Protein 4KZS (pdb70)

Radius of gyration: 24.75 Å; Cα contacts (8 Å, |Δi|>4): 385; chains: 1; bounding box: 40×75×56 Å

B-factor: mean 84.87, std 34.73, range [20.0, 200.0]

Nearest PDB structures (foldseek):
  4kzs-assembly1_A  TM=1.004E+00  e=5.226E-51  Helicobacter pylori R046Wa
  5ok8-assembly1_A  TM=5.447E-01  e=1.897E-01  Helicobacter pylori J99
  6dw0-assembly1_D  TM=4.785E-01  e=1.296E+00  Rattus norvegicus
  8fsb-assembly1_B  TM=3.275E-01  e=9.507E-01  Mus musculus
  1f2h-assembly1_A  TM=1.858E-01  e=2.431E-01  Homo sapiens

Secondary structure (DSSP, 8-state):
---EEEEEEEESSHHHHHHHHHHHHHHHHHHHHHHHHHTTS----S---GGG--S-EEEEEEEETTEEEEEEEEEHHHHHHHHHHHHHHHHHHHGGGSSTTSS---THHHHHHHHHHHHHHHHHHHHHHHT------HHHHHHHHTTTSS-EEEE---SS--HHHHHHHHHHHTTT-EEE--SSS-EE---BSSSB----BBTTB-------------BTBTTTHHHHHHHHHHHTTTTS--

Solvent-accessible surface area: 14522 Å² total; per-residue (Å²): 177,164,30,75,23,93,4,40,2,44,22,116,49,100,101,43,0,75,90,112,0,41,52,56,0,14,52,38,0,0,87,52,2,13,56,39,19,149,125,112,134,114,261,127,118,14,158,14,64,70,97,20,23,107,134,31,74,84,53,50,73,106,67,131,201,42,95,59,77,0,84,2,57,11,18,43,44,118,6,17,76,10,0,82,82,53,1,67,64,19,74,44,84,1,41,88,32,52,42,117,89,12,128,5,0,22,13,43,38,9,108,42,0,17,62,14,8,64,90,4,100,43,8,22,85,3,2,118,13,57,104,22,88,51,52,52,11,140,105,26,39,129,40,27,136,98,35,0,104,73,5,88,0,34,25,49,34,42,175,128,17,75,76,109,27,70,54,16,1,53,66,6,11,43,147,16,2,51,56,14,123,102,137,77,19,34,39,9,116,4,85,17,163,60,16,6,30,22,26,12,18,44,33,174,67,123,76,94,52,44,77,95,26,46,20,120,87,117,72,208,65,136,16,62,74,3,52,64,57,7,34,46,49,28,116,78,41,30,132,100,221,86

CATH classification: 3.10.28.20 (+2 more: 6.10.140.1870, 3.30.160.710)

Sequence (242 aa):
QKGYLYGSGSATSKEASKQKALADLVASISVVVNSQIHIQKSRINLKTDDLELNNVEIVNQEVQKGIYYTRVRINQNLFLQGLRDKYNALYGQFSTLMPKVCKGVFLQQSKSMGDLLAKAMPIERILKAYSVPVGSLENYEKIYYQNAFKPKVQITFDNNSDAEIKAALISAYARVLTPSDEEKLYQIKNEVFTDSANGITRIRVVVSASDCQGTPVLNRSLEVDEKNKNFAITRLQSLLYK

Structure (mmCIF, N/CA/C/O backbone):
data_4KZS
#
_entry.id   4KZS
#
_cell.length_a   73.640
_cell.length_b   101.350
_cell.length_c   121.080
_cell.angle_alpha   90.00
_cell.angle_beta   90.00
_cell.angle_gamma   90.00
#
_symmetry.space_group_name_H-M   'C 2 2 21'
#
loop_
_entity.id
_entity.type
_entity.pdbx_description
1 polymer 'LPP20 lipofamily protein'
2 non-polymer 'PENTAETHYLENE GLYCOL'
3 water water
#
loop_
_atom_site.group_PDB
_atom_site.id
_atom_site.type_symbol
_atom_site.label_atom_id
_atom_site.label_alt_id
_atom_site.label_comp_id
_atom_site.label_asym_id
_atom_site.label_entity_id
_atom_site.label_seq_id
_atom_site.pdbx_PDB_ins_code
_atom_site.Cartn_x
_atom_site.Cartn_y
_atom_site.Cartn_z
_atom_site.occupancy
_atom_site.B_iso_or_equiv
_atom_site.auth_seq_id
_atom_site.auth_comp_id
_atom_site.auth_asym_id
_atom_site.auth_atom_id
_atom_site.pdbx_PDB_model_num
ATOM 1 N N . GLN A 1 16 ? 1.674 83.105 43.027 1.00 87.07 34 GLN A N 1
ATOM 2 C CA . GLN A 1 16 ? 1.948 84.480 43.555 1.00 104.39 34 GLN A CA 1
ATOM 3 C C . GLN A 1 16 ? 3.257 84.520 44.351 1.00 101.41 34 GLN A C 1
ATOM 4 O O . GLN A 1 16 ? 4.029 85.490 44.233 1.00 83.07 34 GLN A O 1
ATOM 10 N N . LYS A 1 17 ? 3.478 83.460 45.146 1.00 111.47 35 LYS A N 1
ATOM 11 C CA . LYS A 1 17 ? 4.636 83.297 46.054 1.00 104.18 35 LYS A CA 1
ATOM 12 C C . LYS A 1 17 ? 5.944 83.130 45.268 1.00 98.10 35 LYS A C 1
ATOM 13 O O . LYS A 1 17 ? 6.398 82.004 45.051 1.00 98.39 35 LYS A O 1
ATOM 19 N N . GLY A 1 18 ? 6.537 84.242 44.831 1.00 86.61 36 GLY A N 1
ATOM 20 C CA . GLY A 1 18 ? 7.730 84.177 44.007 1.00 75.03 36 GLY A CA 1
ATOM 21 C C . GLY A 1 18 ? 7.607 84.707 42.581 1.00 71.72 36 GLY A C 1
ATOM 22 O O . GLY A 1 18 ? 6.574 84.586 41.910 1.00 61.40 36 GLY A O 1
ATOM 23 N N . TYR A 1 19 ? 8.709 85.292 42.130 1.00 65.63 37 TYR A N 1
ATOM 24 C CA . TYR A 1 19 ? 8.878 85.770 40.789 1.00 53.46 37 TYR A CA 1
ATOM 25 C C . TYR A 1 19 ? 10.351 85.775 40.565 1.00 53.25 37 TYR A C 1
ATOM 26 O O . TYR A 1 19 ? 11.07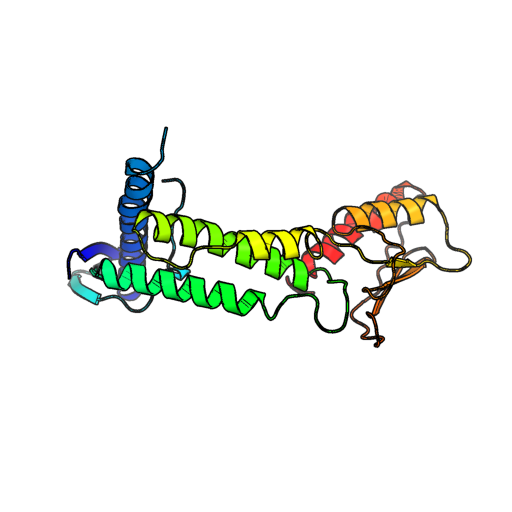1 86.381 41.331 1.00 67.49 37 TYR A O 1
ATOM 35 N N . LEU A 1 20 ? 10.809 85.135 39.510 1.00 50.80 38 LEU A N 1
ATOM 36 C CA . LEU A 1 20 ? 12.238 85.096 39.214 1.00 53.81 38 LEU A CA 1
ATOM 37 C C . LEU A 1 20 ? 12.561 86.024 38.061 1.00 51.88 38 LEU A C 1
ATOM 38 O O . LEU A 1 20 ? 11.762 86.129 37.119 1.00 53.09 38 LEU A O 1
ATOM 43 N N . TYR A 1 21 ? 13.723 86.686 38.126 1.00 42.87 39 TYR A N 1
ATOM 44 C CA . TYR A 1 21 ? 14.090 87.670 37.107 1.00 36.61 39 TYR A CA 1
ATOM 45 C C . TYR A 1 21 ? 15.263 87.274 36.209 1.00 38.65 39 TYR A C 1
ATOM 46 O O . TYR A 1 21 ? 16.071 86.434 36.564 1.00 48.31 39 TYR A O 1
ATOM 55 N N . GLY A 1 22 ? 15.379 87.913 35.058 1.00 34.51 40 GLY A N 1
ATOM 56 C CA . GLY A 1 22 ? 16.499 87.720 34.176 1.00 35.34 40 GLY A CA 1
ATOM 57 C C . GLY A 1 22 ? 16.595 88.969 33.317 1.00 42.11 40 GLY A C 1
ATOM 58 O O . GLY A 1 22 ? 15.565 89.654 33.111 1.00 46.20 40 GLY A O 1
ATOM 59 N N . SER A 1 23 ? 17.790 89.273 32.795 1.00 39.13 41 SER A N 1
ATOM 60 C CA . SER A 1 23 ? 17.993 90.540 32.081 1.00 44.86 41 SER A CA 1
ATOM 61 C C . SER A 1 23 ? 19.237 90.462 31.205 1.00 45.86 41 SER A C 1
ATOM 62 O O . SER A 1 23 ? 20.172 89.711 31.507 1.00 44.26 41 SER A O 1
ATOM 65 N N . GLY A 1 24 ? 19.262 91.251 30.140 1.00 35.94 42 GLY A N 1
ATOM 66 C CA . GLY A 1 24 ? 20.289 91.058 29.164 1.00 42.63 42 GLY A CA 1
ATOM 67 C C . GLY A 1 24 ? 20.324 92.305 28.333 1.00 46.70 42 GLY A C 1
ATOM 68 O O . GLY A 1 24 ? 19.347 93.053 28.311 1.00 46.78 42 GLY A O 1
ATOM 69 N N . SER A 1 25 ? 21.445 92.515 27.656 1.00 50.50 43 SER A N 1
ATOM 70 C CA . SER A 1 25 ? 21.682 93.705 26.824 1.00 52.61 43 SER A CA 1
ATOM 71 C C . SER A 1 25 ? 22.506 93.318 25.612 1.00 57.45 43 SER A C 1
ATOM 72 O O . SER A 1 25 ? 23.453 92.493 25.681 1.00 52.58 43 SER A O 1
ATOM 75 N N . ALA A 1 26 ? 22.145 93.924 24.498 1.00 62.09 44 ALA A N 1
ATOM 76 C CA . ALA A 1 26 ? 22.689 93.524 23.213 1.00 70.31 44 ALA A CA 1
ATOM 77 C C . ALA A 1 26 ? 22.510 94.645 22.212 1.00 72.91 44 ALA A C 1
ATOM 78 O O . ALA A 1 26 ? 21.703 95.561 22.416 1.00 74.93 44 ALA A O 1
ATOM 80 N N . THR A 1 27 ? 23.247 94.557 21.115 1.00 78.76 45 THR A N 1
ATOM 81 C CA . THR A 1 27 ? 23.167 95.577 20.069 1.00 74.42 45 THR A CA 1
ATOM 82 C C . THR A 1 27 ? 21.940 95.358 19.162 1.00 69.34 45 THR A C 1
ATOM 83 O O . THR A 1 27 ? 21.808 95.968 18.115 1.00 74.86 45 THR A O 1
ATOM 87 N N . SER A 1 28 ? 21.023 94.509 19.604 1.00 66.53 46 SER A N 1
ATOM 88 C CA . SER A 1 28 ? 19.768 94.290 18.909 1.00 69.18 46 SER A CA 1
ATOM 89 C C . SER A 1 28 ? 18.617 93.966 19.876 1.00 67.11 46 SER A C 1
ATOM 90 O O . SER A 1 28 ? 18.819 93.256 20.859 1.00 68.60 46 SER A O 1
ATOM 93 N N . LYS A 1 29 ? 17.410 94.448 19.587 1.00 64.67 47 LYS A N 1
ATOM 94 C CA . LYS A 1 29 ? 16.258 94.230 20.466 1.00 61.37 47 LYS A CA 1
ATOM 95 C C . LYS A 1 29 ? 15.998 92.746 20.692 1.00 74.59 47 LYS A C 1
ATOM 96 O O . LYS A 1 29 ? 15.868 92.295 21.844 1.00 76.03 47 LYS A O 1
ATOM 102 N N . GLU A 1 30 ? 15.942 91.993 19.591 1.00 81.51 48 GLU A N 1
ATOM 103 C CA . GLU A 1 30 ? 15.764 90.547 19.632 1.00 79.04 48 GLU A CA 1
ATOM 104 C C . GLU A 1 30 ? 16.885 89.900 20.427 1.00 67.84 48 GLU A C 1
ATOM 105 O O . GLU A 1 30 ? 16.637 89.080 21.326 1.00 82.87 48 GLU A O 1
ATOM 111 N N . ALA A 1 31 ? 18.116 90.261 20.112 1.00 62.41 49 ALA A N 1
ATOM 112 C CA . ALA A 1 31 ? 19.266 89.697 20.850 1.00 63.43 49 ALA A CA 1
ATOM 113 C C . ALA A 1 31 ? 19.139 90.008 22.342 1.00 67.88 49 ALA A C 1
ATOM 114 O O . ALA A 1 31 ? 19.582 89.222 23.205 1.00 67.45 49 ALA A O 1
ATOM 116 N N . SER A 1 32 ? 18.517 91.147 22.645 1.00 50.70 50 SER A N 1
ATOM 117 C CA . SER A 1 32 ? 18.372 91.523 24.022 1.00 55.59 50 SER A CA 1
ATOM 118 C C . SER A 1 32 ? 17.420 90.537 24.687 1.00 51.22 50 SER A C 1
ATOM 119 O O . SER A 1 32 ? 17.817 89.849 25.646 1.00 50.39 50 SER A O 1
ATOM 122 N N . LYS A 1 33 ? 16.192 90.449 24.147 1.00 50.01 51 LYS A N 1
ATOM 123 C CA . LYS A 1 33 ? 15.219 89.413 24.531 1.00 45.82 51 LYS A CA 1
ATOM 124 C C . LYS A 1 33 ? 15.902 88.076 24.775 1.00 47.78 51 LYS A C 1
ATOM 125 O O . LYS A 1 33 ? 15.805 87.521 25.897 1.00 50.81 51 LYS A O 1
ATOM 131 N N . GLN A 1 34 ? 16.657 87.586 23.782 1.00 47.95 52 GLN A N 1
ATOM 132 C CA . GLN A 1 34 ? 17.322 86.289 23.965 1.00 52.82 52 GLN A CA 1
ATOM 133 C C . GLN A 1 34 ? 18.310 86.254 25.114 1.00 52.76 52 GLN A C 1
ATOM 134 O O . GLN A 1 34 ? 18.318 85.269 25.865 1.00 59.51 52 GLN A O 1
ATOM 140 N N . LYS A 1 35 ? 19.109 87.312 25.298 1.00 52.56 53 LYS A N 1
ATOM 141 C CA . LYS A 1 35 ? 20.142 87.277 26.374 1.00 55.23 53 LYS A CA 1
ATOM 142 C C . LYS A 1 35 ? 19.336 87.263 27.691 1.00 53.16 53 LYS A C 1
ATOM 143 O O . LYS A 1 35 ? 19.714 86.575 28.622 1.00 52.17 53 LYS A O 1
ATOM 149 N N . ALA A 1 36 ? 18.181 87.933 27.736 1.00 47.78 54 ALA A N 1
ATOM 150 C CA . ALA A 1 36 ? 17.446 88.029 28.993 1.00 42.05 54 ALA A CA 1
ATOM 151 C C . ALA A 1 36 ? 16.769 86.682 29.366 1.00 45.82 54 ALA A C 1
ATOM 152 O O . ALA A 1 36 ? 16.787 86.298 30.527 1.00 44.04 54 ALA A O 1
ATOM 154 N N . LEU A 1 37 ? 16.193 85.944 28.410 1.00 44.45 55 LEU A N 1
ATOM 155 C CA . LEU A 1 37 ? 15.655 84.596 28.734 1.00 46.39 55 LEU A CA 1
ATOM 156 C C . LEU A 1 37 ? 16.743 83.678 29.214 1.00 49.86 55 LEU A C 1
ATOM 157 O O . LEU A 1 37 ? 16.599 82.962 30.223 1.00 48.72 55 LEU A O 1
ATOM 162 N N . ALA A 1 38 ? 17.817 83.616 28.427 1.00 52.58 56 ALA A N 1
ATOM 163 C CA . ALA A 1 38 ? 18.926 82.766 28.787 1.00 49.42 56 ALA A CA 1
ATOM 164 C C . ALA A 1 38 ? 19.225 83.067 30.235 1.00 52.86 56 ALA A C 1
ATOM 165 O O . ALA A 1 38 ? 19.216 82.172 31.089 1.00 59.18 56 ALA A O 1
ATOM 167 N N . ASP A 1 39 ? 19.375 84.354 30.540 1.00 49.71 57 ASP A N 1
ATOM 168 C CA . ASP A 1 39 ? 19.778 84.715 31.867 1.00 50.11 57 ASP A CA 1
ATOM 169 C C . ASP A 1 39 ? 18.722 84.324 32.876 1.00 48.26 57 ASP A C 1
ATOM 170 O O . ASP A 1 39 ? 19.028 83.978 34.021 1.00 52.52 57 ASP A O 1
ATOM 175 N N . LEU A 1 40 ? 17.475 84.334 32.430 1.00 45.22 58 LEU A N 1
ATOM 176 C CA . LEU A 1 40 ? 16.349 83.918 33.287 1.00 41.22 58 LEU A CA 1
ATOM 177 C C . LEU A 1 40 ? 16.339 82.404 33.551 1.00 43.70 58 LEU A C 1
ATOM 178 O O . LEU A 1 40 ? 16.139 82.001 34.725 1.00 47.64 58 LEU A O 1
ATOM 183 N N . VAL A 1 41 ? 16.554 81.586 32.500 1.00 36.50 59 VAL A N 1
ATOM 184 C CA . VAL A 1 41 ? 16.613 80.149 32.685 1.00 43.79 59 VAL A CA 1
ATOM 185 C C . VAL A 1 41 ? 17.753 79.833 33.605 1.00 52.95 59 VAL A C 1
ATOM 186 O O . VAL A 1 41 ? 17.596 79.046 34.552 1.00 59.63 59 VAL A O 1
ATOM 190 N N . ALA A 1 42 ? 18.896 80.480 33.342 1.00 58.08 60 ALA A N 1
ATOM 191 C CA . ALA A 1 42 ? 20.147 80.288 34.116 1.00 55.90 60 ALA A CA 1
ATOM 192 C C . ALA A 1 42 ? 19.908 80.609 35.539 1.00 49.44 60 ALA A C 1
ATOM 193 O O . ALA A 1 42 ? 20.431 79.959 36.431 1.00 59.80 60 ALA A O 1
ATOM 195 N N . SER A 1 43 ? 19.083 81.617 35.761 1.00 48.69 61 SER A N 1
ATOM 196 C CA . SER A 1 43 ? 18.828 82.059 37.108 1.00 50.84 61 SER A CA 1
ATOM 197 C C . SER A 1 43 ? 17.881 81.092 37.820 1.00 60.68 61 SER A C 1
ATOM 198 O O . SER A 1 43 ? 18.033 80.844 39.026 1.00 68.05 61 SER A O 1
ATOM 201 N N . ILE A 1 44 ? 16.891 80.561 37.083 1.00 61.07 62 ILE A N 1
ATOM 202 C CA . ILE A 1 44 ? 15.997 79.561 37.649 1.00 48.11 62 ILE A CA 1
ATOM 203 C C . ILE A 1 44 ? 16.747 78.243 37.900 1.00 52.31 62 ILE A C 1
ATOM 204 O O . ILE A 1 44 ? 16.526 77.611 38.941 1.00 51.82 62 ILE A O 1
ATOM 209 N N . SER A 1 45 ? 17.628 77.806 36.980 1.00 51.51 63 SER A N 1
ATOM 210 C CA . SER A 1 45 ? 18.373 76.564 37.239 1.00 50.20 63 SER A CA 1
ATOM 211 C C . SER A 1 45 ? 18.905 76.607 38.675 1.00 60.12 63 SER A C 1
ATOM 212 O O . SER A 1 45 ? 18.542 75.749 39.495 1.00 58.38 63 SER A O 1
ATOM 215 N N . VAL A 1 46 ? 19.700 77.645 38.990 1.00 60.59 64 VAL A N 1
ATOM 216 C CA . VAL A 1 46 ? 20.226 77.903 40.359 1.00 58.70 64 VAL A CA 1
ATOM 217 C C . VAL A 1 46 ? 19.214 77.713 41.483 1.00 55.98 64 VAL A C 1
ATOM 218 O O . VAL A 1 46 ? 19.357 76.804 42.284 1.00 67.88 64 VAL A O 1
ATOM 222 N N . VAL A 1 47 ? 18.197 78.563 41.545 1.00 55.15 65 VAL A N 1
ATOM 223 C CA . VAL A 1 47 ? 17.126 78.405 42.552 1.00 52.65 65 VAL A CA 1
ATOM 224 C C . VAL A 1 47 ? 16.607 76.969 42.627 1.00 53.01 65 VAL A C 1
ATOM 225 O O . VAL A 1 47 ? 16.238 76.491 43.683 1.00 63.42 65 VAL A O 1
ATOM 229 N N . VAL A 1 48 ? 16.570 76.289 41.496 1.00 54.33 66 VAL A N 1
ATOM 230 C CA . VAL A 1 48 ? 16.010 74.952 41.444 1.00 59.21 66 VAL A CA 1
ATOM 231 C C . VAL A 1 48 ? 17.014 73.925 41.965 1.00 64.93 66 VAL A C 1
ATOM 232 O O . VAL A 1 48 ? 16.686 73.130 42.858 1.00 67.52 66 VAL A O 1
ATOM 236 N N . ASN A 1 49 ? 18.237 73.957 41.429 1.00 63.20 67 ASN A N 1
ATOM 237 C CA . ASN A 1 49 ? 19.274 73.011 41.842 1.00 58.23 67 ASN A CA 1
ATOM 238 C C . ASN A 1 49 ? 19.513 73.055 43.340 1.00 68.91 67 ASN A C 1
ATOM 239 O O . ASN A 1 49 ? 19.676 72.022 43.981 1.00 86.73 67 ASN A O 1
ATOM 244 N N . SER A 1 50 ? 19.474 74.246 43.918 1.00 82.42 68 SER A N 1
ATOM 245 C CA . SER A 1 50 ? 19.699 74.388 45.356 1.00 90.66 68 SER A CA 1
ATOM 246 C C . SER A 1 50 ? 18.433 74.136 46.171 1.00 88.06 68 SER A C 1
ATOM 247 O O . SER A 1 50 ? 18.393 74.405 47.369 1.00 96.02 68 SER A O 1
ATOM 250 N N . GLN A 1 51 ? 17.386 73.656 45.516 1.00 89.48 69 GLN A N 1
ATOM 251 C CA . GLN A 1 51 ? 16.132 73.382 46.204 1.00 82.28 69 GLN A CA 1
ATOM 252 C C . GLN A 1 51 ? 16.066 71.891 46.348 1.00 86.34 69 GLN A C 1
ATOM 253 O O . GLN A 1 51 ? 15.408 71.364 47.238 1.00 84.52 69 GLN A O 1
ATOM 259 N N . ILE A 1 52 ? 16.750 71.215 45.437 1.00 81.73 70 ILE A N 1
ATOM 260 C CA . ILE A 1 52 ? 16.858 69.782 45.491 1.00 89.61 70 ILE A CA 1
ATOM 261 C C . ILE A 1 52 ? 18.031 69.484 46.411 1.00 98.62 70 ILE A C 1
ATOM 262 O O . ILE A 1 52 ? 18.060 68.441 47.071 1.00 96.97 70 ILE A O 1
ATOM 267 N N . HIS A 1 53 ? 18.995 70.404 46.438 1.00 99.01 71 HIS A N 1
ATOM 268 C CA . HIS A 1 53 ? 20.147 70.286 47.319 1.00 103.42 71 HIS A CA 1
ATOM 269 C C . HIS A 1 53 ? 19.704 70.411 48.793 1.00 109.15 71 HIS A C 1
ATOM 270 O O . HIS A 1 53 ? 20.154 69.651 49.651 1.00 103.61 71 HIS A O 1
ATOM 277 N N . ILE A 1 54 ? 18.800 71.348 49.075 1.00 111.28 72 ILE A N 1
ATOM 278 C CA . ILE A 1 54 ? 18.241 71.498 50.422 1.00 113.24 72 ILE A CA 1
ATOM 279 C C . ILE A 1 54 ? 17.030 70.585 50.630 1.00 107.14 72 ILE A C 1
ATOM 280 O O . ILE A 1 54 ? 16.085 70.934 51.333 1.00 102.80 72 ILE A O 1
ATOM 285 N N . GLN A 1 55 ? 17.091 69.405 50.015 1.00 108.57 73 GLN A N 1
ATOM 286 C CA . GLN A 1 55 ? 16.052 68.381 50.098 1.00 111.78 73 GLN A CA 1
ATOM 287 C C . GLN A 1 55 ? 16.658 66.982 50.181 1.00 128.59 73 GLN A C 1
ATOM 288 O O . GLN A 1 55 ? 16.191 66.154 50.961 1.00 139.04 73 GLN A O 1
ATOM 294 N N . LYS A 1 56 ? 17.689 66.729 49.369 1.00 134.98 74 LYS A N 1
ATOM 295 C CA . LYS A 1 56 ? 18.362 65.420 49.280 1.00 134.26 74 LYS A CA 1
ATOM 296 C C . LYS A 1 56 ? 18.782 64.882 50.652 1.00 140.33 74 LYS A C 1
ATOM 297 O O . LYS A 1 56 ? 19.412 65.602 51.432 1.00 130.56 74 LYS A O 1
ATOM 303 N N . SER A 1 57 ? 18.417 63.628 50.938 1.00 152.03 75 SER A N 1
ATOM 304 C CA . SER A 1 57 ? 18.727 62.993 52.227 1.00 171.84 75 SER A CA 1
ATOM 305 C C . SER A 1 57 ? 20.133 62.389 52.203 1.00 184.75 75 SER A C 1
ATOM 306 O O . SER A 1 57 ? 20.353 61.315 51.634 1.00 193.95 75 SER A O 1
ATOM 309 N N . ARG A 1 58 ? 21.073 63.101 52.825 1.00 182.98 76 ARG A N 1
ATOM 310 C CA . ARG A 1 58 ? 22.492 62.768 52.759 1.00 181.93 76 ARG A CA 1
ATOM 311 C C . ARG A 1 58 ? 22.980 62.124 54.056 1.00 188.10 76 ARG A C 1
ATOM 312 O O . ARG A 1 58 ? 22.225 61.441 54.756 1.00 175.34 76 ARG A O 1
ATOM 320 N N . ILE A 1 71 ? 24.384 72.518 40.821 1.00 129.72 89 ILE A N 1
ATOM 321 C CA . ILE A 1 71 ? 23.765 72.780 39.516 1.00 132.00 89 ILE A CA 1
ATOM 322 C C . ILE A 1 71 ? 23.708 71.489 38.668 1.00 122.99 89 ILE A C 1
ATOM 323 O O . ILE A 1 71 ? 24.095 71.483 37.492 1.00 124.04 89 ILE A O 1
ATOM 328 N N . ASN A 1 72 ? 23.213 70.412 39.291 1.00 108.14 90 ASN A N 1
ATOM 329 C CA . ASN A 1 72 ? 23.058 69.095 38.659 1.00 100.52 90 ASN A CA 1
ATOM 330 C C . ASN A 1 72 ? 22.299 69.140 37.317 1.00 92.86 90 ASN A C 1
ATOM 331 O O . ASN A 1 72 ? 22.783 68.646 36.287 1.00 78.27 90 ASN A O 1
ATOM 336 N N . LEU A 1 73 ? 21.116 69.747 37.339 1.00 78.75 91 LEU A N 1
ATOM 337 C CA . LEU A 1 73 ? 20.303 69.871 36.134 1.00 80.91 91 LEU A CA 1
ATOM 338 C C . LEU A 1 73 ? 20.252 71.317 35.698 1.00 74.79 91 LEU A C 1
ATOM 339 O O . LEU A 1 73 ? 20.072 72.207 36.515 1.00 79.41 91 LEU A O 1
ATOM 344 N N . LYS A 1 74 ? 20.444 71.555 34.410 1.00 71.73 92 LYS A N 1
ATOM 345 C CA . LYS A 1 74 ? 20.471 72.912 33.917 1.00 75.59 92 LYS A CA 1
ATOM 346 C C . LYS A 1 74 ? 19.333 73.029 32.923 1.00 69.03 92 LYS A C 1
ATOM 347 O O . LYS A 1 74 ? 19.334 72.335 31.920 1.00 77.98 92 LYS A O 1
ATOM 353 N N . THR A 1 75 ? 18.351 73.875 33.223 1.00 54.74 93 THR A N 1
ATOM 354 C CA . THR A 1 75 ? 17.136 73.923 32.427 1.00 54.66 93 THR A CA 1
ATOM 355 C C . THR A 1 75 ? 17.455 74.709 31.161 1.00 54.10 93 THR A C 1
ATOM 356 O O . THR A 1 75 ? 18.519 75.286 31.061 1.00 62.47 93 THR A O 1
ATOM 360 N N . ASP A 1 76 ? 16.588 74.657 30.161 1.00 56.52 94 ASP A N 1
ATOM 361 C CA . ASP A 1 76 ? 16.689 75.555 29.015 1.00 61.72 94 ASP A CA 1
ATOM 362 C C . ASP A 1 76 ? 15.283 75.935 28.496 1.00 57.43 94 ASP A C 1
ATOM 363 O O . ASP A 1 76 ? 14.290 75.471 29.057 1.00 59.21 94 ASP A O 1
ATOM 368 N N . ASP A 1 77 ? 15.190 76.765 27.449 1.00 54.31 95 ASP A N 1
ATOM 369 C CA . ASP A 1 77 ? 13.886 77.334 26.987 1.00 57.43 95 ASP A CA 1
ATOM 370 C C . ASP A 1 77 ? 12.799 76.304 26.797 1.00 59.34 95 ASP A C 1
ATOM 371 O O . ASP A 1 77 ? 11.634 76.562 27.050 1.00 70.86 95 ASP A O 1
ATOM 376 N N . LEU A 1 78 ? 13.181 75.146 26.274 1.00 61.71 96 LEU A N 1
ATOM 377 C CA . LEU A 1 78 ? 12.290 74.016 26.182 1.00 68.03 96 LEU A CA 1
ATOM 378 C C . LEU A 1 78 ? 11.358 73.985 27.384 1.00 63.50 96 LEU A C 1
ATOM 379 O O . LEU A 1 78 ? 10.177 73.613 27.243 1.00 61.53 96 LEU A O 1
ATOM 384 N N . GLU A 1 79 ? 11.915 74.347 28.553 1.00 52.45 97 GLU A N 1
ATOM 385 C CA . GLU A 1 79 ? 11.228 74.255 29.845 1.00 58.47 97 GLU A CA 1
ATOM 386 C C . GLU A 1 79 ? 10.234 75.341 30.193 1.00 55.74 97 GLU A C 1
ATOM 387 O O . GLU A 1 79 ? 9.455 75.196 31.135 1.00 78.13 97 GLU A O 1
ATOM 393 N N . LEU A 1 80 ? 10.264 76.434 29.454 1.00 49.05 98 LEU A N 1
ATOM 394 C CA . LEU A 1 80 ? 9.389 77.559 29.681 1.00 53.88 98 LEU A CA 1
ATOM 395 C C . LEU A 1 80 ? 8.489 77.753 28.508 1.00 58.83 98 LEU A C 1
ATOM 396 O O . LEU A 1 80 ? 8.693 77.105 27.481 1.00 75.99 98 LEU A O 1
ATOM 401 N N . ASN A 1 81 ? 7.660 78.814 28.600 1.00 69.85 99 ASN A N 1
ATOM 402 C CA . ASN A 1 81 ? 6.719 79.332 27.567 1.00 60.95 99 ASN A CA 1
ATOM 403 C C . ASN A 1 81 ? 6.575 80.721 26.824 1.00 63.75 99 ASN A C 1
ATOM 404 O O . ASN A 1 81 ? 7.086 81.009 25.692 1.00 55.09 99 ASN A O 1
ATOM 409 N N . ASN A 1 82 ? 5.824 81.564 27.513 1.00 59.96 100 ASN A N 1
ATOM 410 C CA . ASN A 1 82 ? 5.571 82.930 27.197 1.00 54.14 100 ASN A CA 1
ATOM 411 C C . ASN A 1 82 ? 5.529 83.628 28.619 1.00 68.80 100 ASN A C 1
ATOM 412 O O . ASN A 1 82 ? 4.490 83.480 29.374 1.00 47.56 100 ASN A O 1
ATOM 417 N N . VAL A 1 83 ? 6.641 84.333 28.952 1.00 51.42 101 VAL A N 1
ATOM 418 C CA . VAL A 1 83 ? 7.005 84.909 30.257 1.00 36.72 101 VAL A CA 1
ATOM 419 C C . VAL A 1 83 ? 6.852 86.427 30.136 1.00 48.52 101 VAL A C 1
ATOM 420 O O . VAL A 1 83 ? 6.800 86.935 29.016 1.00 67.06 101 VAL A O 1
ATOM 424 N N . GLU A 1 84 ? 6.873 87.182 31.233 1.00 50.13 102 GLU A N 1
ATOM 425 C CA . GLU A 1 84 ? 6.648 88.643 31.137 1.00 50.43 102 GLU A CA 1
ATOM 426 C C . GLU A 1 84 ? 7.873 89.522 30.823 1.00 56.23 102 GLU A C 1
ATOM 427 O O . GLU A 1 84 ? 8.985 89.288 31.319 1.00 59.55 102 GLU A O 1
ATOM 433 N N . ILE A 1 85 ? 7.656 90.531 29.986 1.00 55.09 103 ILE A N 1
ATOM 434 C CA . ILE A 1 85 ? 8.653 91.584 29.728 1.00 55.04 103 ILE A CA 1
ATOM 435 C C . ILE A 1 85 ? 8.482 92.731 30.736 1.00 55.10 103 ILE A C 1
ATOM 436 O O . ILE A 1 85 ? 7.460 93.400 30.767 1.00 60.09 103 ILE A O 1
ATOM 441 N N . VAL A 1 86 ? 9.453 92.934 31.601 1.00 58.43 104 VAL A N 1
ATOM 442 C CA . VAL A 1 86 ? 9.300 93.957 32.616 1.00 52.28 104 VAL A CA 1
ATOM 443 C C . VAL A 1 86 ? 10.003 95.250 32.231 1.00 51.54 104 VAL A C 1
ATOM 444 O O . VAL A 1 86 ? 9.605 96.296 32.687 1.00 57.58 104 VAL A O 1
ATOM 448 N N . ASN A 1 87 ? 11.056 95.198 31.427 1.00 49.21 105 ASN A N 1
ATOM 449 C CA . ASN A 1 87 ? 11.687 96.430 31.004 1.00 43.50 105 ASN A CA 1
ATOM 450 C C . ASN A 1 87 ? 12.197 96.284 29.614 1.00 52.09 105 ASN A C 1
ATOM 451 O O . ASN A 1 87 ? 12.626 95.193 29.215 1.00 57.18 105 ASN A O 1
ATOM 456 N N . GLN A 1 88 ? 12.157 97.392 28.882 1.00 50.27 106 GLN A N 1
ATOM 457 C CA . GLN A 1 88 ? 12.794 97.471 27.588 1.00 53.02 106 GLN A CA 1
ATOM 458 C C . GLN A 1 88 ? 13.263 98.897 27.356 1.00 59.27 106 GLN A C 1
ATOM 459 O O . GLN A 1 88 ? 12.478 99.829 27.338 1.00 74.23 106 GLN A O 1
ATOM 465 N N . GLU A 1 89 ? 14.565 99.065 27.221 1.00 67.46 107 GLU A N 1
ATOM 466 C CA . GLU A 1 89 ? 15.177 100.359 26.996 1.00 65.61 107 GLU A CA 1
ATOM 467 C C . GLU A 1 89 ? 16.119 100.140 25.853 1.00 67.64 107 GLU A C 1
ATOM 468 O O . GLU A 1 89 ? 16.597 99.012 25.622 1.00 71.27 107 GLU A O 1
ATOM 474 N N . VAL A 1 90 ? 16.433 101.239 25.181 1.00 68.44 108 VAL A N 1
ATOM 475 C CA . VAL A 1 90 ? 17.327 101.259 24.056 1.00 66.97 108 VAL A CA 1
ATOM 476 C C . VAL A 1 90 ? 17.968 102.632 24.063 1.00 69.06 108 VAL A C 1
ATOM 477 O O . VAL A 1 90 ? 17.296 103.654 24.179 1.00 62.77 108 VAL A O 1
ATOM 481 N N . GLN A 1 91 ? 19.276 102.664 23.917 1.00 66.24 109 GLN A N 1
ATOM 482 C CA . GLN A 1 91 ? 19.950 103.916 23.931 1.00 63.72 109 GLN A CA 1
ATOM 483 C C . GLN A 1 91 ? 21.279 103.742 23.273 1.00 72.98 109 GLN A C 1
ATOM 484 O O . GLN A 1 91 ? 22.001 102.754 23.527 1.00 78.91 109 GLN A O 1
ATOM 490 N N . LYS A 1 92 ? 21.606 104.698 22.409 1.00 76.19 110 LYS A N 1
ATOM 491 C CA . LYS A 1 92 ? 22.902 104.697 21.742 1.00 72.80 110 LYS A CA 1
ATOM 492 C C . LYS A 1 92 ? 23.226 103.338 21.096 1.00 77.67 110 LYS A C 1
ATOM 493 O O . LYS A 1 92 ? 24.403 102.962 20.950 1.00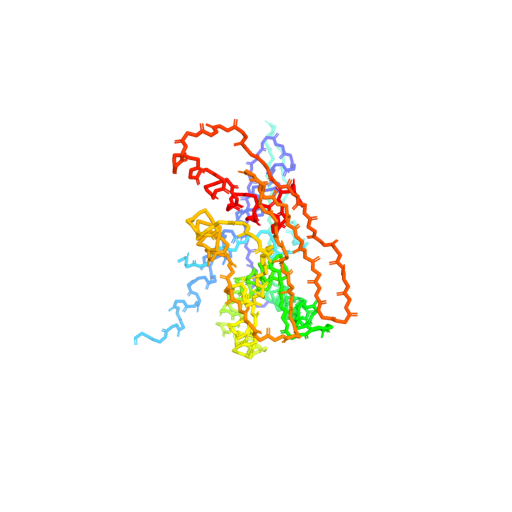 70.83 110 LYS A O 1
ATOM 499 N N . GLY A 1 93 ? 22.189 102.606 20.698 1.00 68.23 111 GLY A N 1
ATOM 500 C CA . GLY A 1 93 ? 22.418 101.387 19.958 1.00 67.20 111 GLY A CA 1
ATOM 501 C C . GLY A 1 93 ? 22.326 100.127 20.792 1.00 67.82 111 GLY A C 1
ATOM 502 O O . GLY A 1 93 ? 22.111 99.041 20.251 1.00 73.59 111 GLY A O 1
ATOM 503 N N . ILE A 1 94 ? 22.503 100.236 22.100 1.00 61.80 112 ILE A N 1
ATOM 504 C CA . ILE A 1 94 ? 22.319 99.039 22.880 1.00 71.06 112 ILE A CA 1
ATOM 505 C C . ILE A 1 94 ? 20.897 98.906 23.430 1.00 69.19 112 ILE A C 1
ATOM 506 O O . ILE A 1 94 ? 20.251 99.900 23.794 1.00 68.66 112 ILE A O 1
ATOM 511 N N . TYR A 1 95 ? 20.410 97.667 23.432 1.00 61.59 113 TYR A N 1
ATOM 512 C CA . TYR A 1 95 ? 19.085 97.361 23.929 1.00 59.71 113 TYR A CA 1
ATOM 513 C C . TYR A 1 95 ? 19.192 96.603 25.240 1.00 53.54 113 TYR A C 1
ATOM 514 O O . TYR A 1 95 ? 20.198 95.889 25.505 1.00 51.99 113 TYR A O 1
ATOM 523 N N . TYR A 1 96 ? 18.168 96.773 26.065 1.00 42.53 114 TYR A N 1
ATOM 524 C CA . TYR A 1 96 ? 18.118 96.089 27.343 1.00 41.67 114 TYR A CA 1
ATOM 525 C C . TYR A 1 96 ? 16.720 95.545 27.465 1.00 44.60 114 TYR A C 1
ATOM 526 O O . TYR A 1 96 ? 15.737 96.212 27.082 1.00 47.84 114 TYR A O 1
ATOM 535 N N . THR A 1 97 ? 16.624 94.337 28.007 1.00 43.88 115 THR A N 1
ATOM 536 C CA . THR A 1 97 ? 15.341 93.647 28.221 1.00 37.35 115 THR A CA 1
ATOM 537 C C . THR A 1 97 ? 15.437 92.986 29.599 1.00 42.42 115 THR A C 1
ATOM 538 O O . THR A 1 97 ? 16.508 92.420 30.010 1.00 44.14 115 THR A O 1
ATOM 542 N N . ARG A 1 98 ? 14.360 93.084 30.360 1.00 41.01 116 ARG A N 1
ATOM 543 C CA . ARG A 1 98 ? 14.332 92.299 31.570 1.00 40.01 116 ARG A CA 1
ATOM 544 C C . ARG A 1 98 ? 12.996 91.537 31.624 1.00 39.27 116 ARG A C 1
ATOM 545 O O . ARG A 1 98 ? 11.981 92.060 31.210 1.00 36.89 116 ARG A O 1
ATOM 553 N N . VAL A 1 99 ? 13.029 90.301 32.106 1.00 34.78 117 VAL A N 1
ATOM 554 C CA . VAL A 1 99 ? 11.917 89.391 32.022 1.00 32.98 117 VAL A CA 1
ATOM 555 C C . VAL A 1 99 ? 11.809 88.735 33.344 1.00 33.69 117 VAL A C 1
ATOM 556 O O . VAL A 1 99 ? 12.737 88.747 34.117 1.00 37.23 117 VAL A O 1
ATOM 560 N N . ARG A 1 100 ? 10.622 88.226 33.638 1.00 38.49 118 ARG A N 1
ATOM 561 C CA . ARG A 1 100 ? 10.387 87.494 34.858 1.00 36.06 118 ARG A CA 1
ATOM 562 C C . ARG A 1 100 ? 9.314 86.464 34.647 1.00 38.34 118 ARG A C 1
ATOM 563 O O . ARG A 1 100 ? 8.583 86.470 33.615 1.00 42.55 118 ARG A O 1
ATOM 571 N N . ILE A 1 101 ? 9.189 85.571 35.619 1.00 37.57 119 ILE A N 1
ATOM 572 C CA . ILE A 1 101 ? 8.136 84.562 35.549 1.00 37.63 119 ILE A CA 1
ATOM 573 C C . ILE A 1 101 ? 7.794 84.172 36.916 1.00 38.74 119 ILE A C 1
ATOM 574 O O . ILE A 1 101 ? 8.676 84.084 37.767 1.00 41.65 119 ILE A O 1
ATOM 579 N N . ASN A 1 102 ? 6.499 83.961 37.114 1.00 46.03 120 ASN A N 1
ATOM 580 C CA . ASN A 1 102 ? 5.924 83.488 38.355 1.00 46.65 120 ASN A CA 1
ATOM 581 C C . ASN A 1 102 ? 6.458 82.104 38.717 1.00 43.68 120 ASN A C 1
ATOM 582 O O . ASN A 1 102 ? 6.415 81.191 37.930 1.00 50.51 120 ASN A O 1
ATOM 587 N N . GLN A 1 103 ? 6.983 81.938 39.899 1.00 47.34 121 GLN A N 1
ATOM 588 C CA . GLN A 1 103 ? 7.485 80.632 40.273 1.00 51.68 121 GLN A CA 1
ATOM 589 C C . GLN A 1 103 ? 6.461 79.552 40.124 1.00 54.50 121 GLN A C 1
ATOM 590 O O . GLN A 1 103 ? 6.782 78.466 39.607 1.00 73.81 121 GLN A O 1
ATOM 596 N N . ASN A 1 104 ? 5.229 79.829 40.525 1.00 45.50 122 ASN A N 1
ATOM 597 C CA . ASN A 1 104 ? 4.211 78.798 40.417 1.00 46.31 122 ASN A CA 1
ATOM 598 C C . ASN A 1 104 ? 3.815 78.485 38.966 1.00 43.90 122 ASN A C 1
ATOM 599 O O . ASN A 1 104 ? 3.674 77.322 38.587 1.00 43.81 122 ASN A O 1
ATOM 604 N N . LEU A 1 105 ? 3.657 79.509 38.145 1.00 36.63 123 LEU A N 1
ATOM 605 C CA . LEU A 1 105 ? 3.423 79.265 36.737 1.00 37.28 123 LEU A CA 1
ATOM 606 C C . LEU A 1 105 ? 4.598 78.529 36.091 1.00 43.71 123 LEU A C 1
ATOM 607 O O . LEU A 1 105 ? 4.425 77.766 35.124 1.00 50.14 123 LEU A O 1
ATOM 612 N N . PHE A 1 106 ? 5.794 78.732 36.627 1.00 35.73 124 PHE A N 1
ATOM 613 C CA . PHE A 1 106 ? 6.905 78.047 36.091 1.00 36.56 124 PHE A CA 1
ATOM 614 C C . PHE A 1 106 ? 6.745 76.568 36.399 1.00 37.07 124 PHE A C 1
ATOM 615 O O . PHE A 1 106 ? 6.963 75.767 35.519 1.00 41.92 124 PHE A O 1
ATOM 623 N N . LEU A 1 107 ? 6.388 76.213 37.632 1.00 31.72 125 LEU A N 1
ATOM 624 C CA . LEU A 1 107 ? 6.228 74.802 37.971 1.00 37.34 125 LEU A CA 1
ATOM 625 C C . LEU A 1 107 ? 5.083 74.167 37.209 1.00 42.02 125 LEU A C 1
ATOM 626 O O . LEU A 1 107 ? 5.203 73.029 36.794 1.00 42.32 125 LEU A O 1
ATOM 631 N N . GLN A 1 108 ? 3.966 74.884 37.072 1.00 42.74 126 GLN A N 1
ATOM 632 C CA . GLN A 1 108 ? 2.830 74.346 36.386 1.00 50.47 126 GLN A CA 1
ATOM 633 C C . GLN A 1 108 ? 3.311 74.033 35.002 1.00 42.55 126 GLN A C 1
ATOM 634 O O . GLN A 1 108 ? 3.007 72.984 34.459 1.00 41.97 126 GLN A O 1
ATOM 640 N N . GLY A 1 109 ? 4.099 74.908 34.422 1.00 36.83 127 GLY A N 1
ATOM 641 C CA . GLY A 1 109 ? 4.606 74.588 33.074 1.00 38.90 127 GLY A CA 1
ATOM 642 C C . GLY A 1 109 ? 5.511 73.357 33.025 1.00 43.08 127 GLY A C 1
ATOM 643 O O . GLY A 1 109 ? 5.668 72.751 31.959 1.00 42.75 127 GLY A O 1
ATOM 644 N N . LEU A 1 110 ? 6.119 72.969 34.156 1.00 41.18 128 LEU A N 1
ATOM 645 C CA . LEU A 1 110 ? 6.970 71.777 34.180 1.00 42.23 128 LEU A CA 1
ATOM 646 C C . LEU A 1 110 ? 6.103 70.554 34.316 1.00 48.00 128 LEU A C 1
ATOM 647 O O . LEU A 1 110 ? 6.373 69.531 33.691 1.00 56.62 128 LEU A O 1
ATOM 652 N N . ARG A 1 111 ? 5.051 70.685 35.120 1.00 46.08 129 ARG A N 1
ATOM 653 C CA . ARG A 1 111 ? 4.039 69.669 35.297 1.00 49.03 129 ARG A CA 1
ATOM 654 C C . ARG A 1 111 ? 3.472 69.365 33.922 1.00 52.55 129 ARG A C 1
ATOM 655 O O . ARG A 1 111 ? 3.193 68.212 33.573 1.00 56.16 129 ARG A O 1
ATOM 663 N N . ASP A 1 112 ? 3.364 70.396 33.097 1.00 45.60 130 ASP A N 1
ATOM 664 C CA . ASP A 1 112 ? 2.740 70.205 31.808 1.00 47.03 130 ASP A CA 1
ATOM 665 C C . ASP A 1 112 ? 3.616 69.492 30.797 1.00 49.37 130 ASP A C 1
ATOM 666 O O . ASP A 1 112 ? 3.130 68.624 30.081 1.00 52.14 130 ASP A O 1
ATOM 671 N N . LYS A 1 113 ? 4.887 69.886 30.713 1.00 50.41 131 LYS A N 1
ATOM 672 C CA . LYS A 1 113 ? 5.837 69.287 29.779 1.00 50.46 131 LYS A CA 1
ATOM 673 C C . LYS A 1 113 ? 6.049 67.830 30.249 1.00 49.68 131 LYS A C 1
ATOM 674 O O . LYS A 1 113 ? 6.201 66.924 29.443 1.00 49.46 131 LYS A O 1
ATOM 680 N N . TYR A 1 114 ? 5.996 67.595 31.548 1.00 41.70 132 TYR A N 1
ATOM 681 C CA . TYR A 1 114 ? 6.048 66.237 32.049 1.00 43.15 132 TYR A CA 1
ATOM 682 C C . TYR A 1 114 ? 4.848 65.416 31.583 1.00 46.68 132 TYR A C 1
ATOM 683 O O . TYR A 1 114 ? 5.060 64.439 30.873 1.00 48.14 132 TYR A O 1
ATOM 692 N N . ASN A 1 115 ? 3.609 65.817 31.958 1.00 41.23 133 ASN A N 1
ATOM 693 C CA . ASN A 1 115 ? 2.389 65.154 31.498 1.00 35.93 133 ASN A CA 1
ATOM 694 C C . ASN A 1 115 ? 2.414 64.881 29.991 1.00 42.57 133 ASN A C 1
ATOM 695 O O . ASN A 1 115 ? 1.976 63.831 29.549 1.00 53.91 133 ASN A O 1
ATOM 700 N N . ALA A 1 116 ? 3.010 65.772 29.217 1.00 40.70 134 ALA A N 1
ATOM 701 C CA . ALA A 1 116 ? 3.055 65.617 27.780 1.00 45.02 134 ALA A CA 1
ATOM 702 C C . ALA A 1 116 ? 4.047 64.538 27.446 1.00 53.51 134 ALA A C 1
ATOM 703 O O . ALA A 1 116 ? 3.823 63.762 26.526 1.00 67.20 134 ALA A O 1
ATOM 705 N N . LEU A 1 117 ? 5.142 64.477 28.197 1.00 56.40 135 LEU A N 1
ATOM 706 C CA . LEU A 1 117 ? 6.104 63.387 28.011 1.00 55.65 135 LEU A CA 1
ATOM 707 C C . LEU A 1 117 ? 5.487 62.017 28.359 1.00 57.75 135 LEU A C 1
ATOM 708 O O . LEU A 1 117 ? 5.720 61.066 27.622 1.00 55.74 135 LEU A O 1
ATOM 713 N N . TYR A 1 118 ? 4.697 61.942 29.441 1.00 52.74 136 TYR A N 1
ATOM 714 C CA . TYR A 1 118 ? 4.122 60.691 29.947 1.00 55.16 136 TYR A CA 1
ATOM 715 C C . TYR A 1 118 ? 3.234 60.138 28.871 1.00 64.53 136 TYR A C 1
ATOM 716 O O . TYR A 1 118 ? 3.459 59.058 28.334 1.00 77.07 136 TYR A O 1
ATOM 725 N N . GLY A 1 119 ? 2.246 60.931 28.493 1.00 67.38 137 GLY A N 1
ATOM 726 C CA . GLY A 1 119 ? 1.302 60.514 27.487 1.00 59.57 137 GLY A CA 1
ATOM 727 C C . GLY A 1 119 ? 1.865 60.497 26.073 1.00 64.61 137 GLY A C 1
ATOM 728 O O . GLY A 1 119 ? 1.137 60.293 25.096 1.00 71.43 137 GLY A O 1
ATOM 729 N N . GLN A 1 120 ? 3.149 60.737 25.923 1.00 59.28 138 GLN A N 1
ATOM 730 C CA . GLN A 1 120 ? 3.703 60.562 24.604 1.00 57.37 138 GLN A CA 1
ATOM 731 C C . GLN A 1 120 ? 4.320 59.174 24.553 1.00 72.81 138 GLN A C 1
ATOM 732 O O . GLN A 1 120 ? 4.599 58.664 23.469 1.00 76.98 138 GLN A O 1
ATOM 738 N N . PHE A 1 121 ? 4.560 58.594 25.736 1.00 73.77 139 PHE A N 1
ATOM 739 C CA . PHE A 1 121 ? 5.310 57.360 25.878 1.00 81.91 139 PHE A CA 1
ATOM 740 C C . PHE A 1 121 ? 4.365 56.267 25.521 1.00 86.63 139 PHE A C 1
ATOM 741 O O . PHE A 1 121 ? 4.707 55.379 24.742 1.00 83.22 139 PHE A O 1
ATOM 749 N N . SER A 1 122 ? 3.163 56.357 26.093 1.00 93.31 140 SER A N 1
ATOM 750 C CA . SER A 1 122 ? 2.104 55.389 25.840 1.00 89.16 140 SER A CA 1
ATOM 751 C C . SER A 1 122 ? 1.899 55.180 24.344 1.00 79.89 140 SER A C 1
ATOM 752 O O . SER A 1 122 ? 1.615 54.072 23.914 1.00 91.18 140 SER A O 1
ATOM 755 N N . THR A 1 123 ? 2.107 56.227 23.550 1.00 78.65 141 THR A N 1
ATOM 756 C CA . THR A 1 123 ? 1.988 56.129 22.087 1.00 82.50 141 THR A CA 1
ATOM 757 C C . THR A 1 123 ? 3.260 55.589 21.398 1.00 92.94 141 THR A C 1
ATOM 758 O O . THR A 1 123 ? 3.417 55.680 20.167 1.00 88.43 141 THR A O 1
ATOM 762 N N . LEU A 1 124 ? 4.159 55.029 22.199 1.00 97.92 142 LEU A N 1
ATOM 763 C CA . LEU A 1 124 ? 5.414 54.511 21.688 1.00 95.10 142 LEU A CA 1
ATOM 764 C C . LEU A 1 124 ? 5.642 53.050 22.052 1.00 106.65 142 LEU A C 1
ATOM 765 O O . LEU A 1 124 ? 6.528 52.417 21.493 1.00 113.83 142 LEU A O 1
ATOM 770 N N . MET A 1 125 ? 4.829 52.522 22.966 1.00 105.17 143 MET A N 1
ATOM 771 C CA . MET A 1 125 ? 4.957 51.152 23.471 1.00 114.36 143 MET A CA 1
ATOM 772 C C . MET A 1 125 ? 4.810 50.027 22.424 1.00 138.91 143 MET A C 1
ATOM 773 O O . MET A 1 125 ? 4.718 50.319 21.231 1.00 147.54 143 MET A O 1
ATOM 778 N N . PRO A 1 126 ? 4.801 48.735 22.865 1.00 148.38 144 PRO A N 1
ATOM 779 C CA . PRO A 1 126 ? 4.672 47.577 21.975 1.00 148.13 144 PRO A CA 1
ATOM 780 C C . PRO A 1 126 ? 3.824 47.782 20.710 1.00 161.74 144 PRO A C 1
ATOM 781 O O . PRO A 1 126 ? 4.386 47.807 19.605 1.00 163.57 144 PRO A O 1
ATOM 785 N N . LYS A 1 127 ? 2.503 47.910 20.868 1.00 166.73 145 LYS A N 1
ATOM 786 C CA . LYS A 1 127 ? 1.573 48.128 19.735 1.00 173.60 145 LYS A CA 1
ATOM 787 C C . LYS A 1 127 ? 1.283 46.825 18.961 1.00 174.99 145 LYS A C 1
ATOM 788 O O . LYS A 1 127 ? 0.986 45.787 19.565 1.00 166.42 145 LYS A O 1
ATOM 794 N N . VAL A 1 128 ? 1.355 46.891 17.629 1.00 169.08 146 VAL A N 1
ATOM 795 C CA . VAL A 1 128 ? 0.985 45.750 16.767 1.00 169.63 146 VAL A CA 1
ATOM 796 C C . VAL A 1 128 ? 1.828 44.468 16.927 1.00 170.50 146 VAL A C 1
ATOM 797 O O . VAL A 1 128 ? 1.446 43.399 16.440 1.00 170.93 146 VAL A O 1
ATOM 801 N N . CYS A 1 129 ? 2.962 44.585 17.618 1.00 162.68 147 CYS A N 1
ATOM 802 C CA . CYS A 1 129 ? 3.845 43.452 17.907 1.00 144.48 147 CYS A CA 1
ATOM 803 C C . CYS A 1 129 ? 4.093 43.301 19.427 1.00 135.27 147 CYS A C 1
ATOM 804 O O . CYS A 1 129 ? 3.348 43.843 20.257 1.00 131.42 147 CYS A O 1
ATOM 807 N N . LYS A 1 130 ? 5.128 42.544 19.782 1.00 122.63 148 LYS A N 1
ATOM 808 C CA . LYS A 1 130 ? 5.639 42.521 21.141 1.00 107.28 148 LYS A CA 1
ATOM 809 C C . LYS A 1 130 ? 6.995 43.220 21.115 1.00 104.76 148 LYS A C 1
ATOM 810 O O . LYS A 1 130 ? 7.461 43.721 22.132 1.00 102.05 148 LYS A O 1
ATOM 816 N N . GLY A 1 131 ? 7.585 43.279 19.919 1.00 100.77 149 GLY A N 1
ATOM 817 C CA . GLY A 1 131 ? 8.916 43.845 19.685 1.00 97.95 149 GLY A CA 1
ATOM 818 C C . GLY A 1 131 ? 8.907 45.271 19.183 1.00 94.15 149 GLY A C 1
ATOM 819 O O . GLY A 1 131 ? 7.907 45.735 18.654 1.00 104.83 149 GLY A O 1
ATOM 820 N N . VAL A 1 132 ? 10.026 45.968 19.361 1.00 84.01 150 VAL A N 1
ATOM 821 C CA . VAL A 1 132 ? 10.098 47.406 19.102 1.00 76.85 150 VAL A CA 1
ATOM 822 C C . VAL A 1 132 ? 11.221 47.549 18.089 1.00 76.23 150 VAL A C 1
ATOM 823 O O . VAL A 1 132 ? 11.825 46.535 17.763 1.00 78.17 150 VAL A O 1
ATOM 827 N N . PHE A 1 133 ? 11.521 48.759 17.591 1.00 62.31 151 PHE A N 1
ATOM 828 C CA . PHE A 1 133 ? 12.630 48.862 16.678 1.00 65.85 151 PHE A CA 1
ATOM 829 C C . PHE A 1 133 ? 13.300 50.172 16.424 1.00 67.59 151 PHE A C 1
ATOM 830 O O . PHE A 1 133 ? 12.758 51.030 15.744 1.00 90.54 151 PHE A O 1
ATOM 838 N N . LEU A 1 134 ? 14.531 50.248 16.871 1.00 74.29 152 LEU A N 1
ATOM 839 C CA . LEU A 1 134 ? 15.419 51.385 16.689 1.00 84.38 152 LEU A CA 1
ATOM 840 C C . LEU A 1 134 ? 14.686 52.655 17.062 1.00 93.08 152 LEU A C 1
ATOM 841 O O . LEU A 1 134 ? 14.305 52.795 18.205 1.00 105.10 152 LEU A O 1
ATOM 846 N N . GLN A 1 135 ? 14.495 53.569 16.113 1.00 102.39 153 GLN A N 1
ATOM 847 C CA . GLN A 1 135 ? 13.875 54.872 16.385 1.00 91.16 153 GLN A CA 1
ATOM 848 C C . GLN A 1 135 ? 12.761 54.840 17.452 1.00 78.39 153 GLN A C 1
ATOM 849 O O . GLN A 1 135 ? 12.789 55.612 18.412 1.00 84.44 153 GLN A O 1
ATOM 855 N N . GLN A 1 136 ? 11.807 53.939 17.326 1.00 60.26 154 GLN A N 1
ATOM 856 C CA . GLN A 1 136 ? 10.786 53.827 18.363 1.00 57.49 154 GLN A CA 1
ATOM 857 C C . GLN A 1 136 ? 11.351 53.582 19.785 1.00 69.91 154 GLN A C 1
ATOM 858 O O . GLN A 1 136 ? 10.721 53.865 20.804 1.00 81.74 154 GLN A O 1
ATOM 864 N N . SER A 1 137 ? 12.560 53.053 19.839 1.00 70.73 155 SER A N 1
ATOM 865 C CA . SER A 1 137 ? 13.261 52.777 21.079 1.00 60.37 155 SER A CA 1
ATOM 866 C C . SER A 1 137 ? 14.056 54.025 21.524 1.00 62.09 155 SER A C 1
ATOM 867 O O . SER A 1 137 ? 13.918 54.495 22.648 1.00 63.59 155 SER A O 1
ATOM 870 N N . LYS A 1 138 ? 14.886 54.566 20.634 1.00 59.98 156 LYS A N 1
ATOM 871 C CA . LYS A 1 138 ? 15.583 55.825 20.875 1.00 56.88 156 LYS A CA 1
ATOM 872 C C . LYS A 1 138 ? 14.611 56.882 21.415 1.00 58.31 156 LYS A C 1
ATOM 873 O O . LYS A 1 138 ? 14.937 57.635 22.319 1.00 60.14 156 LYS A O 1
ATOM 879 N N . SER A 1 139 ? 13.410 56.923 20.860 1.00 59.05 157 SER A N 1
ATOM 880 C CA . SER A 1 139 ? 12.455 57.901 21.300 1.00 64.97 157 SER A CA 1
ATOM 881 C C . SER A 1 139 ? 12.079 57.591 22.726 1.00 60.99 157 SER A C 1
ATOM 882 O O . SER A 1 139 ? 12.184 58.471 23.568 1.00 65.78 157 SER A O 1
ATOM 885 N N . MET A 1 140 ? 11.710 56.345 23.032 1.00 59.41 158 MET A N 1
ATOM 886 C CA . MET A 1 140 ? 11.391 56.027 24.435 1.00 50.28 158 MET A CA 1
ATOM 887 C C . MET A 1 140 ? 12.534 56.395 25.373 1.00 52.78 158 MET A C 1
ATOM 888 O O . MET A 1 140 ? 12.305 56.921 26.505 1.00 56.77 158 MET A O 1
ATOM 893 N N . GLY A 1 141 ? 13.759 56.131 24.921 1.00 41.89 159 GLY A N 1
ATOM 894 C CA . GLY A 1 141 ? 14.938 56.487 25.725 1.00 49.53 159 GLY A CA 1
ATOM 895 C C . GLY A 1 141 ? 14.984 57.980 26.016 1.00 53.16 159 GLY A C 1
ATOM 896 O O . GLY A 1 141 ? 15.135 58.412 27.177 1.00 45.81 159 GLY A O 1
ATOM 897 N N . ASP A 1 142 ? 14.814 58.774 24.959 1.00 56.09 160 ASP A N 1
ATOM 898 C CA . ASP A 1 142 ? 14.760 60.233 25.108 1.00 65.67 160 ASP A CA 1
ATOM 899 C C . ASP A 1 142 ? 13.695 60.778 26.0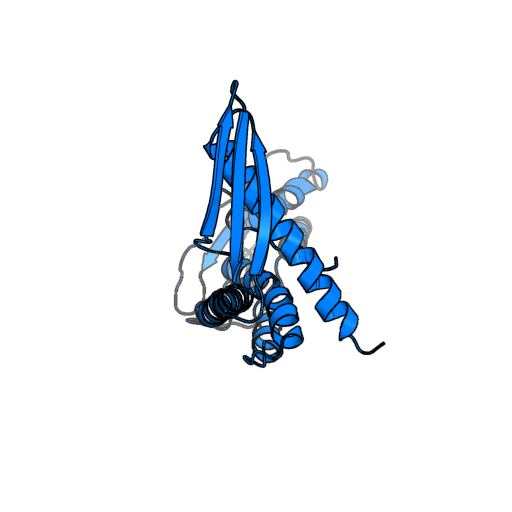87 1.00 62.74 160 ASP A C 1
ATOM 900 O O . ASP A 1 142 ? 14.027 61.637 26.936 1.00 61.94 160 ASP A O 1
ATOM 905 N N . LEU A 1 143 ? 12.452 60.286 25.967 1.00 50.09 161 LEU A N 1
ATOM 906 C CA . LEU A 1 143 ? 11.378 60.757 26.813 1.00 55.06 161 LEU A CA 1
ATOM 907 C C . LEU A 1 143 ? 11.770 60.561 28.280 1.00 58.60 161 LEU A C 1
ATOM 908 O O . LEU A 1 143 ? 11.728 61.506 29.110 1.00 54.21 161 LEU A O 1
ATOM 913 N N . LEU A 1 144 ? 12.203 59.340 28.569 1.00 52.47 162 LEU A N 1
ATOM 914 C CA . LEU A 1 144 ? 12.551 58.945 29.903 1.00 51.36 162 LEU A CA 1
ATOM 915 C C . LEU A 1 144 ? 13.722 59.793 30.390 1.00 56.81 162 LEU A C 1
ATOM 916 O O . LEU A 1 144 ? 13.779 60.236 31.550 1.00 62.71 162 LEU A O 1
ATOM 921 N N . ALA A 1 145 ? 14.622 60.112 29.482 1.00 51.11 163 ALA A N 1
ATOM 922 C CA . ALA A 1 145 ? 15.707 61.006 29.838 1.00 44.75 163 ALA A CA 1
ATOM 923 C C . ALA A 1 145 ? 15.281 62.485 30.072 1.00 46.99 163 ALA A C 1
ATOM 924 O O . ALA A 1 145 ? 15.873 63.146 30.921 1.00 56.97 163 ALA A O 1
ATOM 926 N N . LYS A 1 146 ? 14.308 63.023 29.321 1.00 46.67 164 LYS A N 1
ATOM 927 C CA . LYS A 1 146 ? 13.781 64.386 29.602 1.00 49.68 164 LYS A CA 1
ATOM 928 C C . LYS A 1 146 ? 12.975 64.369 30.893 1.00 51.70 164 LYS A C 1
ATOM 929 O O . LYS A 1 146 ? 13.174 65.218 31.762 1.00 68.68 164 LYS A O 1
ATOM 935 N N . ALA A 1 147 ? 12.090 63.383 31.027 1.00 43.72 165 ALA A N 1
ATOM 936 C CA . ALA A 1 147 ? 11.183 63.252 32.179 1.00 41.87 165 ALA A CA 1
ATOM 937 C C . ALA A 1 147 ? 11.864 63.152 33.538 1.00 46.68 165 ALA A C 1
ATOM 938 O O . ALA A 1 147 ? 11.416 63.764 34.522 1.00 50.09 165 ALA A O 1
ATOM 940 N N . MET A 1 148 ? 12.908 62.353 33.654 1.00 46.37 166 MET A N 1
ATOM 941 C CA . MET A 1 148 ? 13.412 62.140 34.991 1.00 48.64 166 MET A CA 1
ATOM 942 C C . MET A 1 148 ? 13.921 63.419 35.661 1.00 50.55 166 MET A C 1
ATOM 943 O O . MET A 1 148 ? 13.596 63.715 36.822 1.00 53.50 166 MET A O 1
ATOM 948 N N . PRO A 1 149 ? 14.740 64.195 34.946 1.00 53.13 167 PRO A N 1
ATOM 949 C CA . PRO A 1 149 ? 15.093 65.468 35.585 1.00 50.04 167 PRO A CA 1
ATOM 950 C C . PRO A 1 149 ? 13.856 66.345 35.923 1.00 53.88 167 PRO A C 1
ATOM 951 O O . PRO A 1 149 ? 13.762 66.876 37.073 1.00 53.05 167 PRO A O 1
ATOM 955 N N . ILE A 1 150 ? 12.920 66.490 34.960 1.00 47.91 168 ILE A N 1
ATOM 956 C CA . ILE A 1 150 ? 11.737 67.336 35.202 1.00 41.38 168 ILE A CA 1
ATOM 957 C C . ILE A 1 150 ? 11.113 66.816 36.441 1.00 39.14 168 ILE A C 1
ATOM 958 O O . ILE A 1 150 ? 10.730 67.578 37.318 1.00 43.59 168 ILE A O 1
ATOM 963 N N . GLU A 1 151 ? 11.056 65.501 36.557 1.00 40.14 169 GLU A N 1
ATOM 964 C CA . GLU A 1 151 ? 10.344 64.936 37.715 1.00 49.02 169 GLU A CA 1
ATOM 965 C C . GLU A 1 151 ? 11.070 65.150 39.015 1.00 53.23 169 GLU A C 1
ATOM 966 O O . GLU A 1 151 ? 10.435 65.321 40.064 1.00 55.57 169 GLU A O 1
ATOM 972 N N . ARG A 1 152 ? 12.400 65.132 38.950 1.00 57.96 170 ARG A N 1
ATOM 973 C CA . ARG A 1 152 ? 13.192 65.378 40.143 1.00 67.13 170 ARG A CA 1
ATOM 974 C C . ARG A 1 152 ? 12.826 66.761 40.677 1.00 69.96 170 ARG A C 1
ATOM 975 O O . ARG A 1 152 ? 12.490 66.905 41.858 1.00 68.80 170 ARG A O 1
AT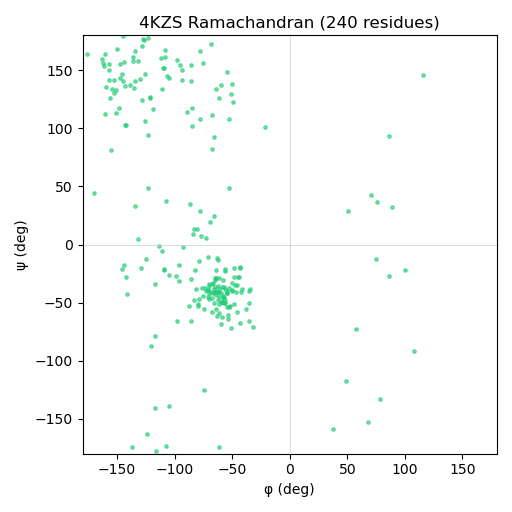OM 983 N N . ILE A 1 153 ? 12.838 67.757 39.788 1.00 61.92 171 ILE A N 1
ATOM 984 C CA . ILE A 1 153 ? 12.407 69.089 40.160 1.00 57.91 171 ILE A CA 1
ATOM 985 C C . ILE A 1 153 ? 11.028 69.088 40.802 1.00 60.32 171 ILE A C 1
ATOM 986 O O . ILE A 1 153 ? 10.856 69.610 41.920 1.00 58.69 171 ILE A O 1
ATOM 991 N N . LEU A 1 154 ? 10.052 68.501 40.102 1.00 58.13 172 LEU A N 1
ATOM 992 C CA . LEU A 1 154 ? 8.663 68.541 40.566 1.00 56.60 172 LEU A CA 1
ATOM 993 C C . LEU A 1 154 ? 8.522 67.957 41.961 1.00 63.66 172 LEU A C 1
ATOM 994 O O . LEU A 1 154 ? 7.868 68.560 42.810 1.00 61.66 172 LEU A O 1
ATOM 999 N N . LYS A 1 155 ? 9.161 66.804 42.211 1.00 66.47 173 LYS A N 1
ATOM 1000 C CA . LYS A 1 155 ? 9.093 66.169 43.536 1.00 61.82 173 LYS A CA 1
ATOM 1001 C C . LYS A 1 155 ? 9.760 67.028 44.562 1.00 60.92 173 LYS A C 1
ATOM 1002 O O . LYS A 1 155 ? 9.257 67.152 45.675 1.00 73.69 173 LYS A O 1
ATOM 1008 N N . ALA A 1 156 ? 10.864 67.664 44.188 1.00 61.21 174 ALA A N 1
ATOM 1009 C CA . ALA A 1 156 ? 11.529 68.603 45.098 1.00 63.30 174 ALA A CA 1
ATOM 1010 C C . ALA A 1 156 ? 10.693 69.809 45.463 1.00 65.03 174 ALA A C 1
ATOM 1011 O O . ALA A 1 156 ? 11.069 70.544 46.365 1.00 83.77 174 ALA A O 1
ATOM 1013 N N . TYR A 1 157 ? 9.578 70.034 44.768 1.00 66.88 175 TYR A N 1
ATOM 1014 C CA . TYR A 1 157 ? 8.681 71.160 45.103 1.00 61.76 175 TYR A CA 1
ATOM 1015 C C . TYR A 1 157 ? 7.343 70.666 45.612 1.00 61.68 175 TYR A C 1
ATOM 1016 O O . TYR A 1 157 ? 6.501 71.465 45.958 1.00 63.96 175 TYR A O 1
ATOM 1025 N N . SER A 1 158 ? 7.162 69.343 45.667 1.00 70.93 176 SER A N 1
ATOM 1026 C CA . SER A 1 158 ? 5.946 68.722 46.217 1.00 75.82 176 SER A CA 1
ATOM 1027 C C . SER A 1 158 ? 4.760 68.811 45.283 1.00 80.71 176 SER A C 1
ATOM 1028 O O . SER A 1 158 ? 3.633 69.002 45.733 1.00 87.28 176 SER A O 1
ATOM 1031 N N . VAL A 1 159 ? 5.009 68.685 43.986 1.00 78.76 177 VAL A N 1
ATOM 1032 C CA . VAL A 1 159 ? 3.941 68.551 43.019 1.00 73.91 177 VAL A CA 1
ATOM 1033 C C . VAL A 1 159 ? 3.825 67.046 42.827 1.00 84.98 177 VAL A C 1
ATOM 1034 O O . VAL A 1 159 ? 4.791 66.325 43.078 1.00 87.52 177 VAL A O 1
ATOM 1038 N N . PRO A 1 160 ? 2.645 66.554 42.432 1.00 93.67 178 PRO A N 1
ATOM 1039 C CA . PRO A 1 160 ? 2.433 65.099 42.389 1.00 99.72 178 PRO A CA 1
ATOM 1040 C C . PRO A 1 160 ? 3.093 64.263 41.242 1.00 107.52 178 PRO A C 1
ATOM 1041 O O . PRO A 1 160 ? 4.318 64.262 41.090 1.00 113.61 178 PRO A O 1
ATOM 1045 N N . VAL A 1 161 ? 2.270 63.500 40.517 1.00 125.16 179 VAL A N 1
ATOM 1046 C CA . VAL A 1 161 ? 2.631 62.688 39.320 1.00 119.94 179 VAL A CA 1
ATOM 1047 C C . VAL A 1 161 ? 3.419 61.382 39.563 1.00 111.80 179 VAL A C 1
ATOM 1048 O O . VAL A 1 161 ? 3.563 60.530 38.657 1.00 108.66 179 VAL A O 1
ATOM 1052 N N . GLY A 1 162 ? 3.919 61.236 40.782 1.00 104.88 180 GLY A N 1
ATOM 1053 C CA . GLY A 1 162 ? 4.318 59.919 41.287 1.00 129.53 180 GLY A CA 1
ATOM 1054 C C . GLY A 1 162 ? 5.353 59.061 40.554 1.00 136.19 180 GLY A C 1
ATOM 1055 O O . GLY A 1 162 ? 6.481 58.912 41.055 1.00 131.07 180 GLY A O 1
ATOM 1056 N N . SER A 1 163 ? 5.007 58.469 39.399 1.00 118.72 181 SER A N 1
ATOM 1057 C CA . SER A 1 163 ? 5.895 57.405 38.874 1.00 96.63 181 SER A CA 1
ATOM 1058 C C . SER A 1 163 ? 6.233 57.141 37.392 1.00 93.90 181 SER A C 1
ATOM 1059 O O . SER A 1 163 ? 5.369 57.092 36.498 1.00 79.72 181 SER A O 1
ATOM 1062 N N . LEU A 1 164 ? 7.529 56.894 37.185 1.00 85.79 182 LEU A N 1
ATOM 1063 C CA . LEU A 1 164 ? 8.059 56.443 35.901 1.00 77.59 182 LEU A CA 1
ATOM 1064 C C . LEU A 1 164 ? 8.497 54.994 35.962 1.00 73.48 182 LEU A C 1
ATOM 1065 O O . LEU A 1 164 ? 8.573 54.339 34.930 1.00 78.85 182 LEU A O 1
ATOM 1070 N N . GLU A 1 165 ? 8.768 54.503 37.169 1.00 71.48 183 GLU A N 1
ATOM 1071 C CA . GLU A 1 165 ? 9.203 53.122 37.407 1.00 76.16 183 GLU A CA 1
ATOM 1072 C C . GLU A 1 165 ? 8.557 52.110 36.469 1.00 81.41 183 GLU A C 1
ATOM 1073 O O . GLU A 1 165 ? 9.208 51.183 35.988 1.00 80.71 183 GLU A O 1
ATOM 1079 N N . ASN A 1 166 ? 7.277 52.301 36.205 1.00 75.08 184 ASN A N 1
ATOM 1080 C CA . ASN A 1 166 ? 6.557 51.367 35.391 1.00 72.26 184 ASN A CA 1
ATOM 1081 C C . ASN A 1 166 ? 6.973 51.441 33.968 1.00 67.25 184 ASN A C 1
ATOM 1082 O O . ASN A 1 166 ? 7.050 50.430 33.283 1.00 66.85 184 ASN A O 1
ATOM 1087 N N . TYR A 1 167 ? 7.198 52.660 33.514 1.00 65.49 185 TYR A N 1
ATOM 1088 C CA . TYR A 1 167 ? 7.556 52.879 32.149 1.00 66.00 185 TYR A CA 1
ATOM 1089 C C . TYR A 1 167 ? 8.951 52.384 31.935 1.00 62.58 185 TYR A C 1
ATOM 1090 O O . TYR A 1 167 ? 9.255 51.791 30.914 1.00 67.23 185 TYR A O 1
ATOM 1099 N N . GLU A 1 168 ? 9.804 52.622 32.911 1.00 57.76 186 GLU A N 1
ATOM 1100 C CA . GLU A 1 168 ? 11.147 52.140 32.827 1.00 60.36 186 GLU A CA 1
ATOM 1101 C C . GLU A 1 168 ? 11.115 50.637 32.558 1.00 61.68 186 GLU A C 1
ATOM 1102 O O . GLU A 1 168 ? 11.583 50.186 31.522 1.00 65.44 186 GLU A O 1
ATOM 1108 N N . LYS A 1 169 ? 10.518 49.872 33.460 1.00 61.88 187 LYS A N 1
ATOM 1109 C CA . LYS A 1 169 ? 10.270 48.451 33.209 1.00 65.36 187 LYS A CA 1
ATOM 1110 C C . LYS A 1 169 ? 9.927 48.193 31.758 1.00 57.35 187 LYS A C 1
ATOM 1111 O O . LYS A 1 169 ? 10.687 47.570 31.037 1.00 59.12 187 LYS A O 1
ATOM 1117 N N . ILE A 1 170 ? 8.796 48.696 31.310 1.00 60.35 188 ILE A N 1
ATOM 1118 C CA . ILE A 1 170 ? 8.396 48.495 29.909 1.00 56.09 188 ILE A CA 1
ATOM 1119 C C . ILE A 1 170 ? 9.506 48.801 28.905 1.00 53.55 188 ILE A C 1
ATOM 1120 O O . ILE A 1 170 ? 9.523 48.255 27.808 1.00 57.79 188 ILE A O 1
ATOM 1125 N N . TYR A 1 171 ? 10.414 49.699 29.283 1.00 56.80 189 TYR A N 1
ATOM 1126 C CA . TYR A 1 171 ? 11.532 50.143 28.425 1.00 54.05 189 TYR A CA 1
ATOM 1127 C C . TYR A 1 171 ? 12.676 49.122 28.431 1.00 55.61 189 TYR A C 1
ATOM 1128 O O . TYR A 1 171 ? 13.125 48.684 27.384 1.00 62.46 189 TYR A O 1
ATOM 1137 N N . TYR A 1 172 ? 13.139 48.744 29.617 1.00 55.98 190 TYR A N 1
ATOM 1138 C CA . TYR A 1 172 ? 14.178 47.729 29.729 1.00 53.57 190 TYR A CA 1
ATOM 1139 C C . TYR A 1 172 ? 13.732 46.379 29.226 1.00 50.97 190 TYR A C 1
ATOM 1140 O O . TYR A 1 172 ? 14.551 45.642 28.661 1.00 58.24 190 TYR A O 1
ATOM 1149 N N . GLN A 1 173 ? 12.438 46.085 29.307 1.00 52.08 191 GLN A N 1
ATOM 1150 C CA . GLN A 1 173 ? 12.009 44.783 28.838 1.00 61.87 191 GLN A CA 1
ATOM 1151 C C . GLN A 1 173 ? 11.560 44.674 27.406 1.00 58.15 191 GLN A C 1
ATOM 1152 O O . GLN A 1 173 ? 11.264 43.590 26.956 1.00 70.60 191 GLN A O 1
ATOM 1158 N N . ASN A 1 174 ? 11.546 45.765 26.671 1.00 58.72 192 ASN A N 1
ATOM 1159 C CA . ASN A 1 174 ? 11.084 45.696 25.290 1.00 54.68 192 ASN A CA 1
ATOM 1160 C C . ASN A 1 174 ? 11.897 46.596 24.420 1.00 55.01 192 ASN A C 1
ATOM 1161 O O . ASN A 1 174 ? 12.015 46.354 23.216 1.00 57.24 192 ASN A O 1
ATOM 1166 N N . ALA A 1 175 ? 12.435 47.659 25.005 1.00 50.34 193 ALA A N 1
ATOM 1167 C CA . ALA A 1 175 ? 12.918 48.751 24.175 1.00 50.98 193 ALA A CA 1
ATOM 1168 C C . ALA A 1 175 ? 14.397 49.010 24.277 1.00 52.86 193 ALA A C 1
ATOM 1169 O O . ALA A 1 175 ? 14.982 49.394 23.287 1.00 57.43 193 ALA A O 1
ATOM 1171 N N . PHE A 1 176 ? 15.016 48.828 25.443 1.00 57.68 194 PHE A N 1
ATOM 1172 C CA . PHE A 1 176 ? 16.474 49.006 25.522 1.00 60.74 194 PHE A CA 1
ATOM 1173 C C . PHE A 1 176 ? 17.123 47.899 24.723 1.00 62.89 194 PHE A C 1
ATOM 1174 O O . PHE A 1 176 ? 17.048 46.729 25.061 1.00 74.76 194 PHE A O 1
ATOM 1182 N N . LYS A 1 177 ? 17.710 48.330 23.622 1.00 71.41 195 LYS A N 1
ATOM 1183 C CA . LYS A 1 177 ? 18.186 47.487 22.524 1.00 72.43 195 LYS A CA 1
ATOM 1184 C C . LYS A 1 177 ? 17.340 47.559 21.227 1.00 79.92 195 LYS A C 1
ATOM 1185 O O . LYS A 1 177 ? 17.571 48.413 20.362 1.00 86.35 195 LYS A O 1
ATOM 1191 N N . PRO A 1 178 ? 16.361 46.686 21.077 1.00 78.14 196 PRO A N 1
ATOM 1192 C CA . PRO A 1 178 ? 16.017 45.596 21.928 1.00 76.83 196 PRO A CA 1
ATOM 1193 C C . PRO A 1 178 ? 16.189 44.299 21.141 1.00 76.65 196 PRO A C 1
ATOM 1194 O O . PRO A 1 178 ? 17.115 44.172 20.314 1.00 61.51 196 PRO A O 1
ATOM 1198 N N . LYS A 1 179 ? 15.260 43.374 21.368 1.00 68.10 197 LYS A N 1
ATOM 1199 C CA . LYS A 1 179 ? 15.307 42.073 20.750 1.00 63.62 197 LYS A CA 1
ATOM 1200 C C . LYS A 1 179 ? 14.671 42.167 19.375 1.00 62.95 197 LYS A C 1
ATOM 1201 O O . LYS A 1 179 ? 13.500 42.534 19.255 1.00 75.81 197 LYS A O 1
ATOM 1207 N N . VAL A 1 180 ? 15.461 41.900 18.341 1.00 58.87 198 VAL A N 1
ATOM 1208 C CA . VAL A 1 180 ? 14.918 41.633 17.023 1.00 68.59 198 VAL A CA 1
ATOM 1209 C C . VAL A 1 180 ? 15.593 40.436 16.364 1.00 83.38 198 VAL A C 1
ATOM 1210 O O . VAL A 1 180 ? 16.826 40.314 16.400 1.00 80.75 198 VAL A O 1
ATOM 1214 N N . GLN A 1 181 ? 14.774 39.556 15.782 1.00 89.85 199 GLN A N 1
ATOM 1215 C CA . GLN A 1 181 ? 15.252 38.390 15.017 1.00 92.57 199 GLN A CA 1
ATOM 1216 C C . GLN A 1 181 ? 16.121 38.795 13.836 1.00 85.60 199 GLN A C 1
ATOM 1217 O O . GLN A 1 181 ? 15.806 39.743 13.140 1.00 100.47 199 GLN A O 1
ATOM 1223 N N . ILE A 1 182 ? 17.220 38.083 13.625 1.00 83.67 200 ILE A N 1
ATOM 1224 C CA . ILE A 1 182 ? 18.128 38.402 12.538 1.00 77.96 200 ILE A CA 1
ATOM 1225 C C . ILE A 1 182 ? 18.343 37.167 11.666 1.00 90.55 200 ILE A C 1
ATOM 1226 O O . ILE A 1 182 ? 19.027 36.225 12.060 1.00 101.59 200 ILE A O 1
ATOM 1231 N N . THR A 1 183 ? 17.739 37.190 10.480 1.00 102.93 201 THR A N 1
ATOM 1232 C CA . THR A 1 183 ? 17.815 36.102 9.507 1.00 102.40 201 THR A CA 1
ATOM 1233 C C . THR A 1 183 ? 18.949 36.307 8.496 1.00 102.10 201 THR A C 1
ATOM 1234 O O . THR A 1 183 ? 19.323 37.440 8.175 1.00 103.92 201 THR A O 1
ATOM 1238 N N . PHE A 1 184 ? 19.492 35.195 8.013 1.00 104.30 202 PHE A N 1
ATOM 1239 C CA . PHE A 1 184 ? 20.396 35.207 6.875 1.00 114.37 202 PHE A CA 1
ATOM 1240 C C . PHE A 1 184 ? 19.980 34.247 5.730 1.00 135.14 202 PHE A C 1
ATOM 1241 O O . PHE A 1 184 ? 18.992 33.510 5.843 1.00 131.72 202 PHE A O 1
ATOM 1249 N N . ASP A 1 185 ? 20.733 34.273 4.627 1.00 154.24 203 ASP A N 1
ATOM 1250 C CA . ASP A 1 185 ? 20.456 33.440 3.445 1.00 157.24 203 ASP A CA 1
ATOM 1251 C C . ASP A 1 185 ? 21.060 32.027 3.526 1.00 155.44 203 ASP A C 1
ATOM 1252 O O . ASP A 1 185 ? 22.067 31.805 4.203 1.00 148.51 203 ASP A O 1
ATOM 1257 N N . ASN A 1 186 ? 20.441 31.088 2.812 1.00 159.54 204 ASN A N 1
ATOM 1258 C CA . ASN A 1 186 ? 20.876 29.684 2.765 1.00 161.55 204 ASN A CA 1
ATOM 1259 C C . ASN A 1 186 ? 22.393 29.457 2.639 1.00 160.28 204 ASN A C 1
ATOM 1260 O O . ASN A 1 186 ? 22.894 28.376 2.968 1.00 159.30 204 ASN A O 1
ATOM 1265 N N . ASN A 1 187 ? 23.115 30.473 2.172 1.00 156.03 205 ASN A N 1
ATOM 1266 C CA . ASN A 1 187 ? 24.568 30.394 2.006 1.00 168.03 205 ASN A CA 1
ATOM 1267 C C . ASN A 1 187 ? 25.445 31.333 2.830 1.00 165.59 205 ASN A C 1
ATOM 1268 O O . ASN A 1 187 ? 26.031 30.936 3.836 1.00 162.26 205 ASN A O 1
ATOM 1273 N N . SER A 1 188 ? 25.534 32.584 2.387 1.00 164.38 206 SER A N 1
ATOM 1274 C CA . SER A 1 188 ? 26.318 33.606 3.063 1.00 144.74 206 SER A CA 1
ATOM 1275 C C . SER A 1 188 ? 27.601 33.023 3.614 1.00 137.35 206 SER A C 1
ATOM 1276 O O . SER A 1 188 ? 28.073 31.975 3.171 1.00 153.78 206 SER A O 1
ATOM 1279 N N . ASP A 1 189 ? 28.168 33.713 4.588 1.00 122.91 207 ASP A N 1
ATOM 1280 C CA . ASP A 1 189 ? 29.411 33.284 5.192 1.00 122.31 207 ASP A CA 1
ATOM 1281 C C . ASP A 1 189 ? 29.525 33.878 6.560 1.00 127.85 207 ASP A C 1
ATOM 1282 O O . ASP A 1 189 ? 29.201 35.057 6.781 1.00 138.11 207 ASP A O 1
ATOM 1287 N N . ALA A 1 190 ? 30.053 33.024 7.425 1.00 127.50 208 ALA A N 1
ATOM 1288 C CA . ALA A 1 190 ? 30.256 33.216 8.852 1.00 137.66 208 ALA A CA 1
ATOM 1289 C C . ALA A 1 190 ? 30.980 34.310 9.629 1.00 141.91 208 ALA A C 1
ATOM 1290 O O . ALA A 1 190 ? 30.386 34.838 10.558 1.00 172.53 208 ALA A O 1
ATOM 1292 N N . GLU A 1 191 ? 32.255 34.572 9.290 1.00 131.51 209 GLU A N 1
ATOM 1293 C CA . GLU A 1 191 ? 33.080 35.669 9.816 1.00 131.29 209 GLU A CA 1
ATOM 1294 C C . GLU A 1 191 ? 32.384 37.013 9.656 1.00 132.98 209 GLU A C 1
ATOM 1295 O O . GLU A 1 191 ? 32.057 37.686 10.640 1.00 147.24 209 GLU A O 1
ATOM 1301 N N . ILE A 1 192 ? 32.169 37.391 8.401 1.00 114.28 210 ILE A N 1
ATOM 1302 C CA . ILE A 1 192 ? 31.540 38.656 8.095 1.00 102.95 210 ILE A CA 1
ATOM 1303 C C . ILE A 1 192 ? 30.102 38.647 8.631 1.00 98.42 210 ILE A C 1
ATOM 1304 O O . ILE A 1 192 ? 29.657 39.628 9.228 1.00 91.63 210 ILE A O 1
ATOM 1309 N N . LYS A 1 193 ? 29.397 37.532 8.428 1.00 85.13 211 LYS A N 1
ATOM 1310 C CA . LYS A 1 193 ? 28.110 37.305 9.076 1.00 86.21 211 LYS A CA 1
ATOM 1311 C C . LYS A 1 193 ? 28.286 37.579 10.577 1.00 83.10 211 LYS A C 1
ATOM 1312 O O . LYS A 1 193 ? 27.430 38.203 11.236 1.00 87.49 211 LYS A O 1
ATOM 1318 N N . ALA A 1 194 ? 29.419 37.137 11.106 1.00 80.35 212 ALA A N 1
ATOM 1319 C CA . ALA A 1 194 ? 29.724 37.380 12.508 1.00 82.85 212 ALA A CA 1
ATOM 1320 C C . ALA A 1 194 ? 29.862 38.883 12.704 1.00 82.48 212 ALA A C 1
ATOM 1321 O O . ALA A 1 194 ? 29.129 39.481 13.510 1.00 91.67 212 ALA A O 1
ATOM 1323 N N . ALA A 1 195 ? 30.759 39.482 11.915 1.00 79.66 213 ALA A N 1
ATOM 1324 C CA . ALA A 1 195 ? 30.964 40.941 11.868 1.00 81.26 213 ALA A CA 1
ATOM 1325 C C . ALA A 1 195 ? 29.654 41.723 11.889 1.00 70.74 213 ALA A C 1
ATOM 1326 O O . ALA A 1 195 ? 29.516 42.741 12.561 1.00 66.52 213 ALA A O 1
ATOM 1328 N N . LEU A 1 196 ? 28.687 41.217 11.159 1.00 63.44 214 LEU A N 1
ATOM 1329 C CA . LEU A 1 196 ? 27.472 41.928 11.026 1.00 67.96 214 LEU A CA 1
ATOM 1330 C C . LEU A 1 196 ? 26.674 41.817 12.287 1.00 73.01 214 LEU A C 1
ATOM 1331 O O . LEU A 1 196 ? 26.322 42.847 12.862 1.00 88.47 214 LEU A O 1
ATOM 1336 N N . ILE A 1 197 ? 26.401 40.580 12.723 1.00 68.86 215 ILE A N 1
ATOM 1337 C CA . ILE A 1 197 ? 25.669 40.358 13.975 1.00 60.26 215 ILE A CA 1
ATOM 1338 C C . ILE A 1 197 ? 26.313 41.107 15.144 1.00 62.74 215 ILE A C 1
ATOM 1339 O O . ILE A 1 197 ? 25.615 41.632 15.990 1.00 70.55 215 ILE A O 1
ATOM 1344 N N . SER A 1 198 ? 27.642 41.159 15.154 1.00 54.29 216 SER A N 1
ATOM 1345 C CA . SER A 1 198 ? 28.409 41.878 16.116 1.00 54.09 216 SER A CA 1
ATOM 1346 C C . SER A 1 198 ? 28.140 43.370 16.098 1.00 67.14 216 SER A C 1
ATOM 1347 O O . SER A 1 198 ? 28.171 44.011 17.141 1.00 78.78 216 SER A O 1
ATOM 1350 N N . ALA A 1 199 ? 27.944 43.945 14.916 1.00 73.62 217 ALA A N 1
ATOM 1351 C CA . ALA A 1 199 ? 27.717 45.381 14.810 1.00 72.80 217 ALA A CA 1
ATOM 1352 C C . ALA A 1 199 ? 26.226 45.665 15.087 1.00 67.40 217 ALA A C 1
ATOM 1353 O O . ALA A 1 199 ? 25.854 46.529 15.875 1.00 64.60 217 ALA A O 1
ATOM 1355 N N . TYR A 1 200 ? 25.381 44.892 14.436 1.00 60.95 218 TYR A N 1
ATOM 1356 C CA . TYR A 1 200 ? 23.978 44.858 14.725 1.00 64.01 218 TYR A CA 1
ATOM 1357 C C . TYR A 1 200 ? 23.766 44.821 16.226 1.00 71.46 218 TYR A C 1
ATOM 1358 O O . TYR A 1 200 ? 22.752 45.283 16.702 1.00 83.39 218 TYR A O 1
ATOM 1367 N N . ALA A 1 201 ? 24.719 44.270 16.979 1.00 74.91 219 ALA A N 1
ATOM 1368 C CA . ALA A 1 201 ? 24.540 43.998 18.414 1.00 64.68 219 ALA A CA 1
ATOM 1369 C C . ALA A 1 201 ? 24.788 45.212 19.307 1.00 75.34 219 ALA A C 1
ATOM 1370 O O . ALA A 1 201 ? 24.321 45.256 20.467 1.00 65.53 219 ALA A O 1
ATOM 1372 N N . ARG A 1 202 ? 25.543 46.189 18.796 1.00 74.84 220 ARG A N 1
ATOM 1373 C CA . ARG A 1 202 ? 25.804 47.399 19.590 1.00 73.88 220 ARG A CA 1
ATOM 1374 C C . ARG A 1 202 ? 24.578 48.341 19.589 1.00 66.60 220 ARG A C 1
ATOM 1375 O O . ARG A 1 202 ? 24.606 49.447 20.142 1.00 73.07 220 ARG A O 1
ATOM 1383 N N . VAL A 1 203 ? 23.490 47.833 19.018 1.00 54.44 221 VAL A N 1
ATOM 1384 C CA . VAL A 1 203 ? 22.275 48.572 18.817 1.00 51.44 221 VAL A CA 1
ATOM 1385 C C . VAL A 1 203 ? 21.100 47.616 18.969 1.00 51.96 221 VAL A C 1
ATOM 1386 O O . VAL A 1 203 ? 19.999 48.036 19.237 1.00 48.39 221 VAL A O 1
ATOM 1390 N N . LEU A 1 204 ? 21.340 46.322 18.810 1.00 53.62 222 LEU A N 1
ATOM 1391 C CA . LEU A 1 204 ? 20.242 45.333 18.795 1.00 58.48 222 LEU A CA 1
ATOM 1392 C C . LEU A 1 204 ? 20.550 44.100 19.667 1.00 53.20 222 LEU A C 1
ATOM 1393 O O . LEU A 1 204 ? 21.694 43.877 20.010 1.00 62.02 222 LEU A O 1
ATOM 1398 N N . THR A 1 205 ? 19.551 43.287 19.958 1.00 42.83 223 THR A N 1
ATOM 1399 C CA . THR A 1 205 ? 19.753 42.051 20.669 1.00 42.80 223 THR A CA 1
ATOM 1400 C C . THR A 1 205 ? 19.209 40.888 19.845 1.00 46.48 223 THR A C 1
ATOM 1401 O O . THR A 1 205 ? 18.003 40.527 19.967 1.00 44.95 223 THR A O 1
ATOM 1405 N N . PRO A 1 206 ? 20.095 40.244 19.054 1.00 47.49 224 PRO A N 1
ATOM 1406 C CA . PRO A 1 206 ? 19.597 39.197 18.134 1.00 47.56 224 PRO A CA 1
ATOM 1407 C C . PRO A 1 206 ? 18.714 38.225 18.859 1.00 52.98 224 PRO A C 1
ATOM 1408 O O . PRO A 1 206 ? 19.101 37.679 19.882 1.00 53.90 224 PRO A O 1
ATOM 1412 N N . SER A 1 207 ? 17.485 38.061 18.401 1.00 63.00 225 SER A N 1
ATOM 1413 C CA . SER A 1 207 ? 16.603 37.143 19.119 1.00 72.46 225 SER A CA 1
ATOM 1414 C C . SER A 1 207 ? 15.986 36.155 18.182 1.00 80.42 225 SER A C 1
ATOM 1415 O O . SER A 1 207 ? 16.171 36.267 16.969 1.00 82.67 225 SER A O 1
ATOM 1418 N N . ASP A 1 208 ? 15.313 35.156 18.758 1.00 90.32 226 ASP A N 1
ATOM 1419 C CA . ASP A 1 208 ? 14.783 34.014 18.008 1.00 99.49 226 ASP A CA 1
ATOM 1420 C C . ASP A 1 208 ? 13.323 33.832 18.367 1.00 103.67 226 ASP A C 1
ATOM 1421 O O . ASP A 1 208 ? 12.570 33.206 17.623 1.00 113.58 226 ASP A O 1
ATOM 1426 N N . GLU A 1 209 ? 12.920 34.391 19.507 1.00 103.22 227 GLU A N 1
ATOM 1427 C CA . GLU A 1 209 ? 11.501 34.529 19.834 1.00 111.14 227 GLU A CA 1
ATOM 1428 C C . GLU A 1 209 ? 10.811 35.272 18.692 1.00 115.29 227 GLU A C 1
ATOM 1429 O O . GLU A 1 209 ? 11.422 36.107 18.028 1.00 114.11 227 GLU A O 1
ATOM 1435 N N . GLU A 1 210 ? 9.547 34.965 18.445 1.00 114.39 228 GLU A N 1
ATOM 1436 C CA . GLU A 1 210 ? 8.839 35.618 17.353 1.00 123.44 228 GLU A CA 1
ATOM 1437 C C . GLU A 1 210 ? 7.815 36.609 17.882 1.00 129.84 228 GLU A C 1
ATOM 1438 O O . GLU A 1 210 ? 7.747 36.867 19.089 1.00 132.05 228 GLU A O 1
ATOM 1444 N N . LYS A 1 211 ? 7.019 37.151 16.963 1.00 136.82 229 LYS A N 1
ATOM 1445 C CA . LYS A 1 211 ? 6.040 38.191 17.265 1.00 136.67 229 LYS A CA 1
ATOM 1446 C C . LYS A 1 211 ? 6.801 39.486 17.583 1.00 132.12 229 LYS A C 1
ATOM 1447 O O . LYS A 1 211 ? 6.475 40.196 18.550 1.00 118.71 229 LYS A O 1
ATOM 1453 N N . LEU A 1 212 ? 7.833 39.751 16.765 1.00 117.56 230 LEU A N 1
ATOM 1454 C CA . LEU A 1 212 ? 8.734 40.915 16.885 1.00 107.22 230 LEU A CA 1
ATOM 1455 C C . LEU A 1 212 ? 9.517 41.181 15.598 1.00 100.13 230 LEU A C 1
ATOM 1456 O O . LEU A 1 212 ? 9.748 40.263 14.825 1.00 108.83 230 LEU A O 1
ATOM 1461 N N . TYR A 1 213 ? 9.968 42.419 15.395 1.00 98.44 231 TYR A N 1
ATOM 1462 C CA . TYR A 1 213 ? 10.578 42.848 14.113 1.00 101.53 231 TYR A CA 1
ATOM 1463 C C . TYR A 1 213 ? 11.672 41.921 13.610 1.00 101.77 231 TYR A C 1
ATOM 1464 O O . TYR A 1 213 ? 12.540 41.500 14.386 1.00 109.88 231 TYR A O 1
ATOM 1473 N N . GLN A 1 214 ? 11.673 41.663 12.307 1.00 96.63 232 GLN A N 1
ATOM 1474 C CA . GLN A 1 214 ? 12.738 40.877 11.693 1.00 98.96 232 GLN A CA 1
ATOM 1475 C C . GLN A 1 214 ? 13.699 41.713 10.822 1.00 87.43 232 GLN A C 1
ATOM 1476 O O . GLN A 1 214 ? 13.368 42.804 10.418 1.00 98.49 232 GLN A O 1
ATOM 1482 N N . ILE A 1 215 ? 14.888 41.198 10.542 1.00 80.20 233 ILE A N 1
ATOM 1483 C CA . ILE A 1 215 ? 15.793 41.848 9.615 1.00 85.22 233 ILE A CA 1
ATOM 1484 C C . ILE A 1 215 ? 16.442 40.706 8.858 1.00 97.18 233 ILE A C 1
ATOM 1485 O O . ILE A 1 215 ? 17.306 40.018 9.396 1.00 102.36 233 ILE A O 1
ATOM 1490 N N . LYS A 1 216 ? 15.977 40.497 7.624 1.00 109.95 234 LYS A N 1
ATOM 1491 C CA . LYS A 1 216 ? 16.565 39.549 6.683 1.00 90.21 234 LYS A CA 1
ATOM 1492 C C . LYS A 1 216 ? 17.872 40.102 6.099 1.00 81.27 234 LYS A C 1
ATOM 1493 O O . LYS A 1 216 ? 18.154 41.299 6.119 1.00 70.91 234 LYS A O 1
ATOM 1499 N N . ASN A 1 217 ? 18.712 39.198 5.651 1.00 84.84 235 ASN A N 1
ATOM 1500 C CA . ASN A 1 217 ? 19.988 39.576 5.097 1.00 100.22 235 ASN A CA 1
ATOM 1501 C C . ASN A 1 217 ? 20.315 38.639 3.956 1.00 116.97 235 ASN A C 1
ATOM 1502 O O . ASN A 1 217 ? 19.798 37.515 3.869 1.00 108.97 235 ASN A O 1
ATOM 1507 N N . GLU A 1 218 ? 21.172 39.126 3.081 1.00 127.39 236 GLU A N 1
ATOM 1508 C CA . GLU A 1 218 ? 21.657 38.372 1.973 1.00 129.43 236 GLU A CA 1
ATOM 1509 C C . GLU A 1 218 ? 22.985 39.127 1.871 1.00 125.01 236 GLU A C 1
ATOM 1510 O O . GLU A 1 218 ? 23.015 40.355 2.000 1.00 132.86 236 GLU A O 1
ATOM 1516 N N . VAL A 1 219 ? 24.090 38.391 1.809 1.00 119.69 237 VAL A N 1
ATOM 1517 C CA . VAL A 1 219 ? 25.399 38.999 1.614 1.00 123.39 237 VAL A CA 1
ATOM 1518 C C . VAL A 1 219 ? 25.919 38.358 0.359 1.00 132.90 237 VAL A C 1
ATOM 1519 O O . VAL A 1 219 ? 25.950 37.128 0.253 1.00 147.05 237 VAL A O 1
ATOM 1523 N N . PHE A 1 220 ? 26.310 39.207 -0.581 1.00 130.38 238 PHE A N 1
ATOM 1524 C CA . PHE A 1 220 ? 26.886 38.792 -1.851 1.00 116.67 238 PHE A CA 1
ATOM 1525 C C . PHE A 1 220 ? 28.375 38.959 -1.534 1.00 110.38 238 PHE A C 1
ATOM 1526 O O . PHE A 1 220 ? 29.124 37.989 -1.475 1.00 111.58 238 PHE A O 1
ATOM 1534 N N . THR A 1 221 ? 28.757 40.214 -1.321 1.00 113.19 239 THR A N 1
ATOM 1535 C CA . THR A 1 221 ? 30.092 40.690 -0.928 1.00 113.50 239 THR A CA 1
ATOM 1536 C C . THR A 1 221 ? 29.848 41.866 0.016 1.00 118.27 239 THR A C 1
ATOM 1537 O O . THR A 1 221 ? 30.732 42.290 0.790 1.00 111.23 239 THR A O 1
ATOM 1541 N N . ASP A 1 222 ? 28.612 42.367 -0.075 1.00 98.76 240 ASP A N 1
ATOM 1542 C CA . ASP A 1 222 ? 28.142 43.498 0.668 1.00 93.40 240 ASP A CA 1
ATOM 1543 C C . ASP A 1 222 ? 26.619 43.387 0.817 1.00 108.65 240 ASP A C 1
ATOM 1544 O O . ASP A 1 222 ? 25.913 43.094 -0.156 1.00 113.05 240 ASP A O 1
ATOM 1549 N N . SER A 1 223 ? 26.122 43.610 2.042 1.00 112.81 241 SER A N 1
ATOM 1550 C CA . SER A 1 223 ? 24.767 43.156 2.460 1.00 104.67 241 SER A CA 1
ATOM 1551 C C . SER A 1 223 ? 23.575 43.824 1.810 1.00 81.06 241 SER A C 1
ATOM 1552 O O . SER A 1 223 ? 23.738 44.778 1.096 1.00 87.93 241 SER A O 1
ATOM 1555 N N . ALA A 1 224 ? 22.392 43.275 2.101 1.00 72.82 242 ALA A N 1
ATOM 1556 C CA . ALA A 1 224 ? 21.083 43.670 1.590 1.00 81.30 242 ALA A CA 1
ATOM 1557 C C . ALA A 1 224 ? 20.060 43.314 2.685 1.00 96.15 242 ALA A C 1
ATOM 1558 O O . ALA A 1 224 ? 19.821 42.127 2.980 1.00 90.15 242 ALA A O 1
ATOM 1560 N N . ASN A 1 225 ? 19.445 44.344 3.274 1.00 95.87 243 ASN A N 1
ATOM 1561 C CA . ASN A 1 225 ? 18.803 44.205 4.581 1.00 86.33 243 ASN A CA 1
ATOM 1562 C C . ASN A 1 225 ? 17.330 44.525 4.631 1.00 81.05 243 ASN A C 1
ATOM 1563 O O . ASN A 1 225 ? 16.946 45.601 4.256 1.00 97.87 243 ASN A O 1
ATOM 1568 N N . GLY A 1 226 ? 16.527 43.595 5.128 1.00 82.28 244 GLY A N 1
ATOM 1569 C CA . GLY A 1 226 ? 15.091 43.799 5.380 1.00 110.03 244 GLY A CA 1
ATOM 1570 C C . GLY A 1 226 ? 14.598 43.952 6.832 1.00 130.12 244 GLY A C 1
ATOM 1571 O O . GLY A 1 226 ? 15.127 43.330 7.777 1.00 159.34 244 GLY A O 1
ATOM 1572 N N . ILE A 1 227 ? 13.576 44.813 6.974 1.00 121.43 245 ILE A N 1
ATOM 1573 C CA . ILE A 1 227 ? 12.772 45.037 8.195 1.00 115.82 245 ILE A CA 1
ATOM 1574 C C . ILE A 1 227 ? 11.304 44.855 7.868 1.00 104.63 245 ILE A C 1
ATOM 1575 O O . ILE A 1 227 ? 10.855 45.248 6.804 1.00 132.47 245 ILE A O 1
ATOM 1580 N N . THR A 1 228 ? 10.543 44.361 8.825 1.00 96.97 246 THR A N 1
ATOM 1581 C CA . THR A 1 228 ? 9.172 43.984 8.642 1.00 113.76 246 THR A CA 1
ATOM 1582 C C . THR A 1 228 ? 8.967 43.654 10.074 1.00 103.72 246 THR A C 1
ATOM 1583 O O . THR A 1 228 ? 9.968 43.408 10.751 1.00 126.59 246 THR A O 1
ATOM 1587 N N . ARG A 1 229 ? 7.721 43.547 10.522 1.00 91.63 247 ARG A N 1
ATOM 1588 C CA . ARG A 1 229 ? 7.415 43.191 11.908 1.00 104.14 247 ARG A CA 1
ATOM 1589 C C . ARG A 1 229 ? 6.271 42.166 11.969 1.00 106.83 247 ARG A C 1
ATOM 1590 O O . ARG A 1 229 ? 5.816 41.729 10.935 1.00 107.84 247 ARG A O 1
ATOM 1598 N N . ILE A 1 230 ? 5.773 41.804 13.154 1.00 113.68 248 ILE A N 1
ATOM 1599 C CA . ILE A 1 230 ? 4.662 40.821 13.240 1.00 136.20 248 ILE A CA 1
ATOM 1600 C C . ILE A 1 230 ? 3.288 41.209 12.628 1.00 163.00 248 ILE A C 1
ATOM 1601 O O . ILE A 1 230 ? 2.789 42.321 12.833 1.00 189.81 248 ILE A O 1
ATOM 1606 N N . ARG A 1 231 ? 2.686 40.287 11.873 1.00 162.24 249 ARG A N 1
ATOM 1607 C CA . ARG A 1 231 ? 1.362 40.495 11.262 1.00 156.68 249 ARG A CA 1
ATOM 1608 C C . ARG A 1 231 ? 1.507 41.198 9.914 1.00 155.21 249 ARG A C 1
ATOM 1609 O O . ARG A 1 231 ? 0.644 41.044 9.053 1.00 156.38 249 ARG A O 1
ATOM 1617 N N . VAL A 1 232 ? 2.578 41.975 9.739 1.00 154.99 250 VAL A N 1
ATOM 1618 C CA . VAL A 1 232 ? 2.808 42.735 8.495 1.00 151.12 250 VAL A CA 1
ATOM 1619 C C . VAL A 1 232 ? 4.259 42.645 8.023 1.00 142.60 250 VAL A C 1
ATOM 1620 O O . VAL A 1 232 ? 5.140 42.294 8.794 1.00 147.51 250 VAL A O 1
ATOM 1624 N N . VAL A 1 233 ? 4.487 42.954 6.749 1.00 140.88 251 VAL A N 1
ATOM 1625 C CA . VAL A 1 233 ? 5.835 42.983 6.171 1.00 134.97 251 VAL A CA 1
ATOM 1626 C C . VAL A 1 233 ? 6.298 44.431 5.906 1.00 121.24 251 VAL A C 1
ATOM 1627 O O . VAL A 1 233 ? 6.976 44.722 4.901 1.00 96.09 251 VAL A O 1
ATOM 1631 N N . VAL A 1 234 ? 5.933 45.331 6.820 1.00 109.30 252 VAL A N 1
ATOM 1632 C CA . VAL A 1 234 ? 6.209 46.751 6.633 1.00 108.10 252 VAL A CA 1
ATOM 1633 C C . VAL A 1 234 ? 7.713 46.743 6.337 1.00 98.77 252 VAL A C 1
ATOM 1634 O O . VAL A 1 234 ? 8.539 46.507 7.231 1.00 84.87 252 VAL A O 1
ATOM 1638 N N . SER A 1 235 ? 8.054 47.006 5.074 1.00 89.88 253 SER A N 1
ATOM 1639 C CA . SER A 1 235 ? 9.449 47.112 4.658 1.00 95.33 253 SER A CA 1
ATOM 1640 C C . SER A 1 235 ? 9.956 48.500 5.100 1.00 103.31 253 SER A C 1
ATOM 1641 O O . SER A 1 235 ? 9.568 49.524 4.525 1.00 106.49 253 SER A O 1
ATOM 1644 N N . ALA A 1 236 ? 10.815 48.516 6.117 1.00 94.20 254 ALA A N 1
ATOM 1645 C CA . ALA A 1 236 ? 11.380 49.743 6.640 1.00 95.54 254 ALA A CA 1
ATOM 1646 C C . ALA A 1 236 ? 12.910 49.645 6.579 1.00 102.27 254 ALA A C 1
ATOM 1647 O O . ALA A 1 236 ? 13.586 49.922 7.564 1.00 102.42 254 ALA A O 1
ATOM 1649 N N . SER A 1 237 ? 13.450 49.241 5.423 1.00 103.28 255 SER A N 1
ATOM 1650 C CA . SER A 1 237 ? 14.890 48.941 5.311 1.00 103.58 255 SER A CA 1
ATOM 1651 C C . SER A 1 237 ? 15.527 49.021 3.896 1.00 108.78 255 SER A C 1
ATOM 1652 O O . SER A 1 237 ? 14.877 48.749 2.861 1.00 102.20 255 SER A O 1
ATOM 1655 N N . ASP A 1 238 ? 16.822 49.360 3.888 1.00 101.00 256 ASP A N 1
ATOM 1656 C CA . ASP A 1 238 ? 17.593 49.642 2.677 1.00 86.60 256 ASP A CA 1
ATOM 1657 C C . ASP A 1 238 ? 18.840 48.754 2.749 1.00 96.00 256 ASP A C 1
ATOM 1658 O O . ASP A 1 238 ? 19.007 48.003 3.710 1.00 99.10 256 ASP A O 1
ATOM 1663 N N . CYS A 1 239 ? 19.673 48.787 1.696 1.00 98.51 257 CYS A N 1
ATOM 1664 C CA . CYS A 1 239 ? 20.706 47.791 1.319 1.00 96.31 257 CYS A CA 1
ATOM 1665 C C . CYS A 1 239 ? 22.113 48.387 1.063 1.00 95.58 257 CYS A C 1
ATOM 1666 O O . CYS A 1 239 ? 22.289 49.259 0.236 1.00 101.35 257 CYS A O 1
ATOM 1669 N N . GLN A 1 240 ? 23.118 47.888 1.771 1.00 100.08 258 GLN A N 1
ATOM 1670 C CA . GLN A 1 240 ? 24.439 48.533 1.835 1.00 103.96 258 GLN A CA 1
ATOM 1671 C C . GLN A 1 240 ? 25.534 47.745 1.104 1.00 100.50 258 GLN A C 1
ATOM 1672 O O . GLN A 1 240 ? 25.445 46.520 1.018 1.00 101.03 258 GLN A O 1
ATOM 1678 N N . GLY A 1 241 ? 26.558 48.448 0.598 1.00 87.43 259 GLY A N 1
ATOM 1679 C CA . GLY A 1 241 ? 27.701 47.818 -0.104 1.00 82.68 259 GLY A CA 1
ATOM 1680 C C . GLY A 1 241 ? 29.011 48.568 0.091 1.00 81.42 259 GLY A C 1
ATOM 1681 O O . GLY A 1 241 ? 28.992 49.752 0.378 1.00 93.19 259 GLY A O 1
ATOM 1682 N N . THR A 1 242 ? 30.140 47.874 -0.037 1.00 89.27 260 THR A N 1
ATOM 1683 C CA . THR A 1 242 ? 31.482 48.485 -0.106 1.00 106.92 260 THR A CA 1
ATOM 1684 C C . THR A 1 242 ? 32.599 47.684 -0.814 1.00 130.36 260 THR A C 1
ATOM 1685 O O . THR A 1 242 ? 33.421 47.043 -0.140 1.00 131.11 260 THR A O 1
ATOM 1689 N N . PRO A 1 243 ? 32.661 47.734 -2.164 1.00 138.63 261 PRO A N 1
ATOM 1690 C CA . PRO A 1 243 ? 33.694 46.963 -2.880 1.00 141.20 261 PRO A CA 1
ATOM 1691 C C . PRO A 1 243 ? 35.121 47.453 -2.604 1.00 135.85 261 PRO A C 1
ATOM 1692 O O . PRO A 1 243 ? 35.615 48.370 -3.265 1.00 132.48 261 PRO A O 1
ATOM 1696 N N . VAL A 1 244 ? 35.759 46.847 -1.606 1.00 128.66 262 VAL A N 1
ATOM 1697 C CA . VAL A 1 244 ? 37.157 47.143 -1.278 1.00 108.24 262 VAL A CA 1
ATOM 1698 C C . VAL A 1 244 ? 37.933 45.828 -1.118 1.00 102.18 262 VAL A C 1
ATOM 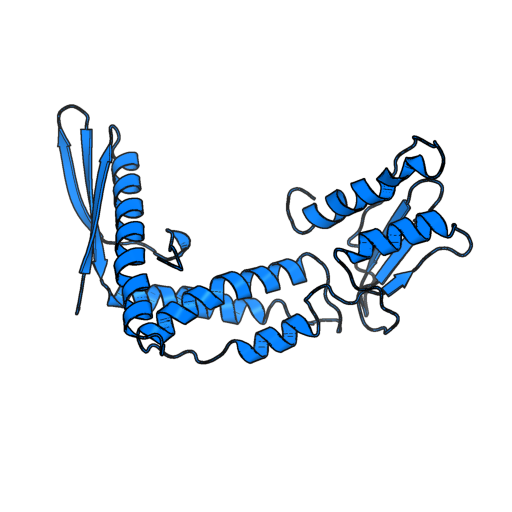1699 O O . VAL A 1 244 ? 39.123 45.844 -0.791 1.00 102.63 262 VAL A O 1
ATOM 1703 N N . LEU A 1 245 ? 37.256 44.709 -1.396 1.00 88.84 263 LEU A N 1
ATOM 1704 C CA . LEU A 1 245 ? 37.729 43.360 -1.051 1.00 105.76 263 LEU A CA 1
ATOM 1705 C C . LEU A 1 245 ? 39.241 43.230 -0.821 1.00 112.89 263 LEU A C 1
ATOM 1706 O O . LEU A 1 245 ? 40.053 43.201 -1.764 1.00 102.37 263 LEU A O 1
ATOM 1711 N N . ASN A 1 246 ? 39.580 43.197 0.464 1.00 124.71 264 ASN A N 1
ATOM 1712 C CA . ASN A 1 246 ? 40.937 43.045 0.952 1.00 139.41 264 ASN A CA 1
ATOM 1713 C C . ASN A 1 246 ? 40.933 42.006 2.072 1.00 149.98 264 ASN A C 1
ATOM 1714 O O . ASN A 1 246 ? 41.713 42.102 3.029 1.00 138.45 264 ASN A O 1
ATOM 1719 N N . ARG A 1 247 ? 40.044 41.018 1.941 1.00 157.98 265 ARG A N 1
ATOM 1720 C CA . ARG A 1 247 ? 39.822 39.997 2.972 1.00 162.14 265 ARG A CA 1
ATOM 1721 C C . ARG A 1 247 ? 39.190 40.608 4.220 1.00 166.07 265 ARG A C 1
ATOM 1722 O O . ARG A 1 247 ? 38.502 41.631 4.147 1.00 162.67 265 ARG A O 1
ATOM 1730 N N . SER A 1 248 ? 39.452 39.972 5.363 1.00 169.87 266 SER A N 1
ATOM 1731 C CA . SER A 1 248 ? 39.013 40.436 6.679 1.00 168.10 266 SER A CA 1
ATOM 1732 C C . SER A 1 248 ? 39.190 41.937 6.882 1.00 163.24 266 SER A C 1
ATOM 1733 O O . SER A 1 248 ? 38.556 42.518 7.753 1.00 173.50 266 SER A O 1
ATOM 1736 N N . LEU A 1 249 ? 40.038 42.558 6.071 1.00 157.58 267 LEU A N 1
ATOM 1737 C CA . LEU A 1 249 ? 40.286 43.991 6.161 1.00 151.73 267 LEU A CA 1
ATOM 1738 C C . LEU A 1 249 ? 39.079 44.848 5.671 1.00 142.35 267 LEU A C 1
ATOM 1739 O O . LEU A 1 249 ? 39.037 46.061 5.890 1.00 129.40 267 LEU A O 1
ATOM 1744 N N . GLU A 1 250 ? 38.092 44.206 5.045 1.00 130.32 268 GLU A N 1
ATOM 1745 C CA . GLU A 1 250 ? 36.803 44.837 4.737 1.00 130.73 268 GLU A CA 1
ATOM 1746 C C . GLU A 1 250 ? 35.937 44.890 6.017 1.00 145.48 268 GLU A C 1
ATOM 1747 O O . GLU A 1 250 ? 34.701 44.870 5.956 1.00 166.29 268 GLU A O 1
ATOM 1753 N N . VAL A 1 251 ? 36.600 44.956 7.175 1.00 137.54 269 VAL A N 1
ATOM 1754 C CA . VAL A 1 251 ? 35.951 45.118 8.489 1.00 113.69 269 VAL A CA 1
ATOM 1755 C C . VAL A 1 251 ? 34.927 46.245 8.454 1.00 112.01 269 VAL A C 1
ATOM 1756 O O . VAL A 1 251 ? 34.035 46.308 9.285 1.00 99.68 269 VAL A O 1
ATOM 1760 N N . ASP A 1 252 ? 35.079 47.126 7.465 1.00 120.80 270 ASP A N 1
ATOM 1761 C CA . ASP A 1 252 ? 34.266 48.325 7.327 1.00 106.27 270 ASP A CA 1
ATOM 1762 C C . ASP A 1 252 ? 32.802 48.114 7.056 1.00 100.48 270 ASP A C 1
ATOM 1763 O O . ASP A 1 252 ? 32.019 48.973 7.430 1.00 97.82 270 ASP A O 1
ATOM 1768 N N . GLU A 1 253 ? 32.401 47.018 6.403 1.00 100.31 271 GLU A N 1
ATOM 1769 C CA . GLU A 1 253 ? 30.960 46.833 6.224 1.00 101.11 271 GLU A CA 1
ATOM 1770 C C . GLU A 1 253 ? 30.290 46.853 7.595 1.00 111.62 271 GLU A C 1
ATOM 1771 O O . GLU A 1 253 ? 29.096 47.128 7.720 1.00 115.30 271 GLU A O 1
ATOM 1777 N N . LYS A 1 254 ? 31.095 46.586 8.618 1.00 122.82 272 LYS A N 1
ATOM 1778 C CA . LYS A 1 254 ? 30.665 46.639 10.009 1.00 123.79 272 LYS A CA 1
ATOM 1779 C C . LYS A 1 254 ? 30.805 48.080 10.527 1.00 112.42 272 LYS A C 1
ATOM 1780 O O . LYS A 1 254 ? 29.814 48.758 10.825 1.00 92.94 272 LYS A O 1
ATOM 1786 N N . ASN A 1 255 ? 32.050 48.537 10.598 1.00 107.24 273 ASN A N 1
ATOM 1787 C CA . ASN A 1 255 ? 32.400 49.891 11.027 1.00 106.63 273 ASN A CA 1
ATOM 1788 C C . ASN A 1 255 ? 31.505 50.958 10.373 1.00 99.13 273 ASN A C 1
ATOM 1789 O O . ASN A 1 255 ? 31.272 52.036 10.925 1.00 94.40 273 ASN A O 1
ATOM 1794 N N . LYS A 1 256 ? 31.007 50.639 9.186 1.00 90.40 274 LYS A N 1
ATOM 1795 C CA . LYS A 1 256 ? 30.168 51.536 8.441 1.00 85.97 274 LYS A CA 1
ATOM 1796 C C . LYS A 1 256 ? 28.711 51.194 8.703 1.00 78.38 274 LYS A C 1
ATOM 1797 O O . LYS A 1 256 ? 27.858 52.078 8.680 1.00 74.30 274 LYS A O 1
ATOM 1803 N N . ASN A 1 257 ? 28.416 49.920 8.941 1.00 83.07 275 ASN A N 1
ATOM 1804 C CA . ASN A 1 257 ? 27.022 49.535 9.218 1.00 95.99 275 ASN A CA 1
ATOM 1805 C C . ASN A 1 257 ? 26.460 50.197 10.486 1.00 96.85 275 ASN A C 1
ATOM 1806 O O . ASN A 1 257 ? 25.307 50.630 10.519 1.00 91.02 275 ASN A O 1
ATOM 1811 N N . PHE A 1 258 ? 27.282 50.264 11.527 1.00 99.64 276 PHE A N 1
ATOM 1812 C CA . PHE A 1 258 ? 26.871 50.922 12.751 1.00 99.81 276 PHE A CA 1
ATOM 1813 C C . PHE A 1 258 ? 26.355 52.296 12.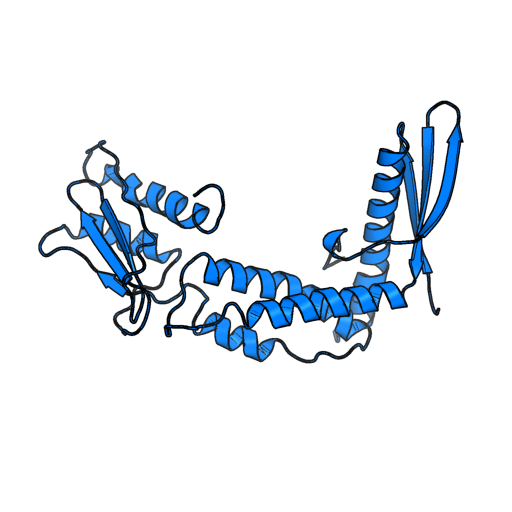344 1.00 103.68 276 PHE A C 1
ATOM 1814 O O . PHE A 1 258 ? 25.113 52.531 12.327 1.00 85.34 276 PHE A O 1
ATOM 1822 N N . ALA A 1 259 ? 27.313 53.152 11.950 1.00 98.40 277 ALA A N 1
ATOM 1823 C CA . ALA A 1 259 ? 27.072 54.554 11.561 1.00 85.73 277 ALA A CA 1
ATOM 1824 C C . ALA A 1 259 ? 25.802 54.722 10.703 1.00 75.11 277 ALA A C 1
ATOM 1825 O O . ALA A 1 259 ? 25.051 55.679 10.892 1.00 71.43 277 ALA A O 1
ATOM 1827 N N . ILE A 1 260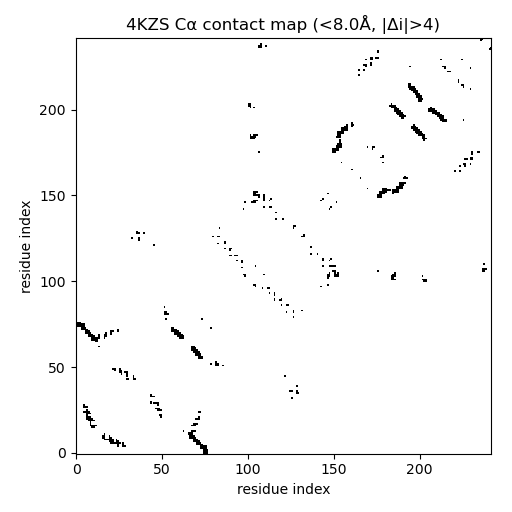 ? 25.553 53.769 9.804 1.00 61.04 278 ILE A N 1
ATOM 1828 C CA . ILE A 1 260 ? 24.293 53.706 9.092 1.00 62.28 278 ILE A CA 1
ATOM 1829 C C . ILE A 1 260 ? 23.115 53.574 10.063 1.00 66.01 278 ILE A C 1
ATOM 1830 O O . ILE A 1 260 ? 22.278 54.461 10.127 1.00 64.88 278 ILE A O 1
ATOM 1835 N N . THR A 1 261 ? 23.088 52.471 10.824 1.00 87.58 279 THR A N 1
ATOM 1836 C CA . THR A 1 261 ? 21.921 52.040 11.629 1.00 93.23 279 THR A CA 1
ATOM 1837 C C . THR A 1 261 ? 21.689 53.111 12.718 1.00 91.45 279 THR A C 1
ATOM 1838 O O . THR A 1 261 ? 20.558 53.459 13.059 1.00 73.05 279 THR A O 1
ATOM 1842 N N . ARG A 1 262 ? 22.778 53.665 13.236 1.00 89.02 280 ARG A N 1
ATOM 1843 C CA . ARG A 1 262 ? 22.659 54.695 14.261 1.00 104.91 280 ARG A CA 1
ATOM 1844 C C . ARG A 1 262 ? 21.863 55.874 13.705 1.00 115.85 280 ARG A C 1
ATOM 1845 O O . ARG A 1 262 ? 20.720 56.105 14.105 1.00 116.27 280 ARG A O 1
ATOM 1853 N N . LEU A 1 263 ? 22.464 56.571 12.742 1.00 115.72 281 LEU A N 1
ATOM 1854 C CA . LEU A 1 263 ? 21.863 57.733 12.096 1.00 93.38 281 LEU A CA 1
ATOM 1855 C C . LEU A 1 263 ? 20.611 57.375 11.271 1.00 88.45 281 LEU A C 1
ATOM 1856 O O . LEU A 1 263 ? 20.292 58.084 10.325 1.00 104.26 281 LEU A O 1
ATOM 1861 N N . GLN A 1 264 ? 19.928 56.269 11.599 1.00 73.48 282 GLN A N 1
ATOM 1862 C CA . GLN A 1 264 ? 18.610 55.983 11.022 1.00 69.40 282 GLN A CA 1
ATOM 1863 C C . GLN A 1 264 ? 17.643 56.130 12.139 1.00 74.87 282 GLN A C 1
ATOM 1864 O O . GLN A 1 264 ? 16.458 56.024 11.935 1.00 81.52 282 GLN A O 1
ATOM 1870 N N . SER A 1 265 ? 18.152 56.342 13.343 1.00 90.49 283 SER A N 1
ATOM 1871 C CA . SER A 1 265 ? 17.298 56.675 14.480 1.00 100.49 283 SER A CA 1
ATOM 1872 C C . SER A 1 265 ? 16.718 58.089 14.305 1.00 112.85 283 SER A C 1
ATOM 1873 O O . SER A 1 265 ? 16.259 58.710 15.272 1.00 98.65 283 SER A O 1
ATOM 1876 N N . LEU A 1 266 ? 16.754 58.555 13.049 1.00 126.50 284 LEU A N 1
ATOM 1877 C CA . LEU A 1 266 ? 16.362 59.901 12.597 1.00 110.61 284 LEU A CA 1
ATOM 1878 C C . LEU A 1 266 ? 17.508 60.901 12.719 1.00 113.66 284 LEU A C 1
ATOM 1879 O O . LEU A 1 266 ? 17.720 61.486 13.774 1.00 107.20 284 LEU A O 1
ATOM 1884 N N . LEU A 1 267 ? 18.253 61.048 11.623 1.00 126.04 285 LEU A N 1
ATOM 1885 C CA . LEU A 1 267 ? 19.387 61.977 11.497 1.00 131.76 285 LEU A CA 1
ATOM 1886 C C . LEU A 1 267 ? 19.824 62.030 10.014 1.00 147.06 285 LEU A C 1
ATOM 1887 O O . LEU A 1 267 ? 21.018 61.990 9.695 1.00 131.02 285 LEU A O 1
ATOM 1892 N N . TYR A 1 268 ? 18.832 62.114 9.119 1.00 163.54 286 TYR A N 1
ATOM 1893 C CA . TYR A 1 268 ? 19.020 62.231 7.647 1.00 154.48 286 TYR A CA 1
ATOM 1894 C C . TYR A 1 268 ? 19.108 60.884 6.918 1.00 139.48 286 TYR A C 1
ATOM 1895 O O . TYR A 1 268 ? 19.788 60.735 5.893 1.00 111.64 286 TYR A O 1
ATOM 1904 N N . LYS A 1 269 ? 18.373 59.928 7.487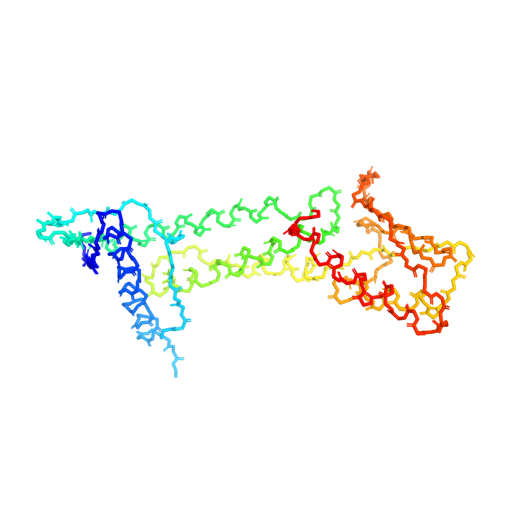 1.00 140.61 287 LYS A N 1
ATOM 1905 C CA . LYS A 1 269 ? 18.155 58.597 6.938 1.00 135.53 287 LYS A CA 1
ATOM 1906 C C . LYS A 1 269 ? 16.736 58.119 7.330 1.00 142.87 287 LYS A C 1
ATOM 1907 O O . LYS A 1 269 ? 16.078 58.721 8.197 1.00 145.22 287 LYS A O 1
#

Foldseek 3Di:
DPDKFKFKAKDLDQVVRVVNRQQRRQQRVCVVQVVLLVVVDDVVPDRDHCVQDDDWDWDDWDADPRMIMTMTMHGPVNSLVSLVVVLVVLVVVLVVLAQPQFNAHDQLSLVSLVVSVVVNPVSVSSNVSVPHDPDDDVVVVVSNVVHRQLEEEAEEEDPDDDDPVVVLAVVLNRVRHDHDDDARFWYWYWYCPPFIAIFIQGPPTRPTPDGGDDDPPPPDCVVSVSRVVVNVVSNCVSPPPD